Protein AF-D2AR16-F1 (afdb_monomer_lite)

Secondary structure (DSSP, 8-state):
----HHHHHHHHHHHHHHHHHHHHHHHHHHHHHHHHHHHHHHHHHHHHHH-TTS-HHHHHHHHHHHHSTTTT-----SSTTHHHHHHHHHHTT---HHHHHHHHHHHHHHHHHHHH-HHHHH-HHHHHHHHHHHTT-HHHHHHHHHHHHHHHHHHHHHHHHHHHHHHHHHHHHHHTT-HHHHHHHHHHHTT-SSS-SS--------TT-PPPP-------HHHHHHHHHHHHHHHHHHHHHHHHHHHHHHHT----------------------S-HHHHHHHHHHHHHHHHHHHHT--

Structure (mmCIF, N/CA/C/O backbone):
data_AF-D2AR16-F1
#
_entry.id   AF-D2AR16-F1
#
loop_
_atom_site.group_PDB
_atom_site.id
_atom_site.type_symbol
_atom_site.label_atom_id
_atom_site.label_alt_id
_atom_site.label_comp_id
_atom_site.label_asym_id
_atom_site.label_entity_id
_atom_site.label_seq_id
_atom_site.pdbx_PDB_ins_code
_atom_site.Cartn_x
_atom_site.Cartn_y
_atom_site.Cartn_z
_atom_site.occupancy
_atom_site.B_iso_or_equiv
_atom_site.auth_seq_id
_atom_site.auth_comp_id
_atom_site.auth_asym_id
_atom_site.auth_atom_id
_atom_site.pdbx_PDB_model_num
ATOM 1 N N . MET A 1 1 ? 3.633 -26.161 38.395 1.00 69.94 1 MET A N 1
ATOM 2 C CA . MET A 1 1 ? 4.128 -25.554 37.139 1.00 69.94 1 MET A CA 1
ATOM 3 C C . MET A 1 1 ? 3.438 -24.215 36.933 1.00 69.94 1 MET A C 1
ATOM 5 O O . MET A 1 1 ? 2.378 -24.152 36.325 1.00 69.94 1 MET A O 1
ATOM 9 N N . THR A 1 2 ? 3.996 -23.153 37.503 1.00 82.00 2 THR A N 1
ATOM 10 C CA . THR A 1 2 ? 3.616 -21.769 37.202 1.00 82.00 2 THR A CA 1
ATOM 11 C C . THR A 1 2 ? 4.290 -21.389 35.888 1.00 82.00 2 THR A C 1
ATOM 13 O O . THR A 1 2 ? 5.511 -21.443 35.781 1.00 82.00 2 THR A O 1
ATOM 16 N N . ALA A 1 3 ? 3.501 -21.111 34.850 1.00 79.25 3 ALA A N 1
ATOM 17 C CA . ALA A 1 3 ? 4.044 -20.621 33.589 1.00 79.25 3 ALA A CA 1
ATOM 18 C C . ALA A 1 3 ? 4.690 -19.253 33.837 1.00 79.25 3 ALA A C 1
ATOM 20 O O . ALA A 1 3 ? 4.023 -18.363 34.362 1.00 79.25 3 ALA A O 1
ATOM 21 N N . ASP A 1 4 ? 5.963 -19.124 33.472 1.00 88.12 4 ASP A N 1
ATOM 22 C CA . ASP A 1 4 ? 6.729 -17.884 33.555 1.00 88.12 4 ASP A CA 1
ATOM 23 C C . ASP A 1 4 ? 6.008 -16.767 32.766 1.00 88.12 4 ASP A C 1
ATOM 25 O O . ASP A 1 4 ? 5.877 -16.880 31.537 1.00 88.12 4 ASP A O 1
ATOM 29 N N . PRO A 1 5 ? 5.463 -15.735 33.440 1.00 82.56 5 PRO A N 1
ATOM 30 C CA . PRO A 1 5 ? 4.750 -14.652 32.770 1.00 82.56 5 PRO A CA 1
ATOM 31 C C . PRO A 1 5 ? 5.662 -13.868 31.811 1.00 82.56 5 PRO A C 1
ATOM 33 O O . PRO A 1 5 ? 5.182 -13.419 30.765 1.00 82.56 5 PRO A O 1
ATOM 36 N N . ASP A 1 6 ? 6.972 -13.818 32.074 1.00 85.38 6 ASP A N 1
ATOM 37 C CA . ASP A 1 6 ? 7.942 -13.060 31.275 1.00 85.38 6 ASP A CA 1
ATOM 38 C C . ASP A 1 6 ? 8.170 -13.684 29.887 1.00 85.38 6 ASP A C 1
ATOM 40 O O . ASP A 1 6 ? 8.467 -12.991 28.907 1.00 85.38 6 ASP A O 1
ATOM 44 N N . GLY A 1 7 ? 7.970 -15.000 29.757 1.00 81.8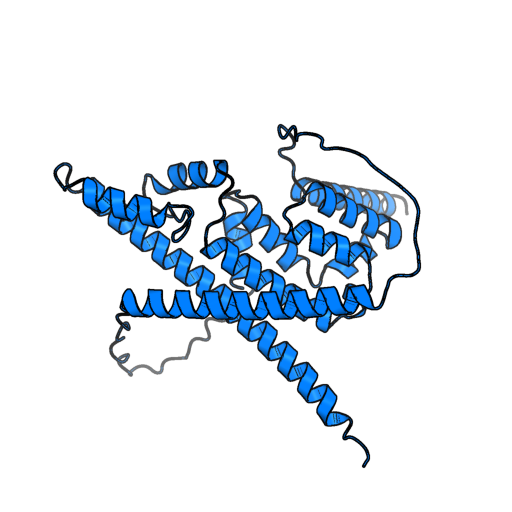8 7 GLY A N 1
ATOM 45 C CA . GLY A 1 7 ? 8.132 -15.713 28.489 1.00 81.88 7 GLY A CA 1
ATOM 46 C C . GLY A 1 7 ? 7.121 -15.294 27.413 1.00 81.88 7 GLY A C 1
ATOM 47 O O . GLY A 1 7 ? 7.447 -15.279 26.221 1.00 81.88 7 GLY A O 1
ATOM 48 N N . ARG A 1 8 ? 5.896 -14.907 27.803 1.00 82.31 8 ARG A N 1
ATOM 49 C CA . ARG A 1 8 ? 4.853 -14.486 26.846 1.00 82.31 8 ARG A CA 1
ATOM 50 C C . ARG A 1 8 ? 5.110 -13.089 26.287 1.00 82.31 8 ARG A C 1
ATOM 52 O O . ARG A 1 8 ? 4.918 -12.879 25.089 1.00 82.31 8 ARG A O 1
ATOM 59 N N . GLU A 1 9 ? 5.568 -12.159 27.120 1.00 81.69 9 GLU A N 1
ATOM 60 C CA . GLU A 1 9 ? 5.870 -10.789 26.689 1.00 81.69 9 GLU A CA 1
ATOM 61 C C . GLU A 1 9 ? 7.079 -10.744 25.745 1.00 81.69 9 GLU A C 1
ATOM 63 O O . GLU A 1 9 ? 7.041 -10.072 24.706 1.00 81.69 9 GLU A O 1
ATOM 68 N N . ARG A 1 10 ? 8.117 -11.548 26.022 1.00 85.06 10 ARG A N 1
ATOM 69 C CA . ARG A 1 10 ? 9.272 -11.699 25.119 1.00 85.06 10 ARG A CA 1
ATOM 70 C C . ARG A 1 10 ? 8.858 -12.267 23.761 1.00 85.06 10 ARG A C 1
ATOM 72 O O . ARG A 1 10 ? 9.176 -11.683 22.730 1.00 85.06 10 ARG A O 1
ATOM 79 N N . SER A 1 11 ? 8.032 -13.318 23.741 1.00 85.12 11 SER A N 1
ATOM 80 C CA . SER A 1 11 ? 7.547 -13.898 22.479 1.00 85.12 11 SER A CA 1
ATOM 81 C C . SER A 1 11 ? 6.720 -12.914 21.636 1.00 85.12 11 SER A C 1
ATOM 83 O O . SER A 1 11 ? 6.781 -12.970 20.404 1.00 85.12 11 SER A O 1
ATOM 85 N N . GLY A 1 12 ? 5.940 -12.028 22.265 1.00 86.69 12 GLY A N 1
ATOM 86 C CA . GLY A 1 12 ? 5.153 -11.011 21.561 1.00 86.69 12 GLY A CA 1
ATOM 87 C C . GLY A 1 12 ? 6.020 -9.917 20.934 1.00 86.69 12 GLY A C 1
ATOM 88 O O . GLY A 1 12 ? 5.837 -9.557 19.767 1.00 86.69 12 GLY A O 1
ATOM 89 N N . THR A 1 13 ? 7.004 -9.419 21.684 1.00 88.19 13 THR A N 1
ATOM 90 C CA . THR A 1 13 ? 7.930 -8.381 21.203 1.00 88.19 13 THR A CA 1
ATOM 91 C C . THR A 1 13 ? 8.842 -8.888 20.082 1.00 88.19 13 THR A C 1
ATOM 93 O O . THR A 1 13 ? 9.043 -8.172 19.095 1.00 88.19 13 THR A O 1
ATOM 96 N N . ASP A 1 14 ? 9.288 -10.144 20.150 1.00 91.56 14 ASP A N 1
ATOM 97 C CA . ASP A 1 14 ? 10.057 -10.790 19.081 1.00 91.56 14 ASP A CA 1
ATOM 98 C C . ASP A 1 14 ? 9.239 -10.949 17.795 1.00 91.56 14 ASP A C 1
ATOM 100 O O . ASP A 1 14 ? 9.726 -10.655 16.700 1.00 91.56 14 ASP A O 1
ATOM 104 N N . HIS A 1 15 ? 7.967 -11.348 17.905 1.00 90.25 15 HIS A N 1
ATOM 105 C CA . HIS A 1 15 ? 7.090 -11.458 16.740 1.00 90.25 15 HIS A CA 1
ATOM 106 C C . HIS A 1 15 ? 6.878 -10.104 16.050 1.00 90.25 15 HIS A C 1
ATOM 108 O O . HIS A 1 15 ? 6.933 -10.007 14.823 1.00 90.25 15 HIS A O 1
ATOM 114 N N . LEU A 1 16 ? 6.679 -9.041 16.832 1.00 91.50 16 LEU A N 1
ATOM 115 C CA . LEU A 1 16 ? 6.562 -7.681 16.312 1.00 91.50 16 LEU A CA 1
ATOM 116 C C . LEU A 1 16 ? 7.826 -7.231 15.583 1.00 91.50 16 LEU A C 1
ATOM 118 O O . LEU A 1 16 ? 7.730 -6.655 14.498 1.00 91.50 16 LEU A O 1
ATOM 122 N N . ARG A 1 17 ? 9.003 -7.498 16.160 1.00 91.81 17 ARG A N 1
ATOM 123 C CA . ARG A 1 17 ? 10.288 -7.190 15.523 1.00 91.81 17 ARG A CA 1
ATOM 124 C C . ARG A 1 17 ? 10.399 -7.906 14.175 1.00 91.81 17 ARG A C 1
ATOM 126 O O . ARG A 1 17 ? 10.604 -7.242 13.168 1.00 91.81 17 ARG A O 1
ATOM 133 N N . GLN A 1 18 ? 10.090 -9.203 14.126 1.00 92.50 18 GLN A N 1
ATOM 134 C CA . GLN A 1 18 ? 10.087 -9.977 12.878 1.00 92.50 18 GLN A CA 1
ATOM 135 C C . GLN A 1 18 ? 9.134 -9.414 11.811 1.00 92.50 18 GLN A C 1
ATOM 137 O O . GLN A 1 18 ? 9.453 -9.448 10.624 1.00 92.50 18 GLN A O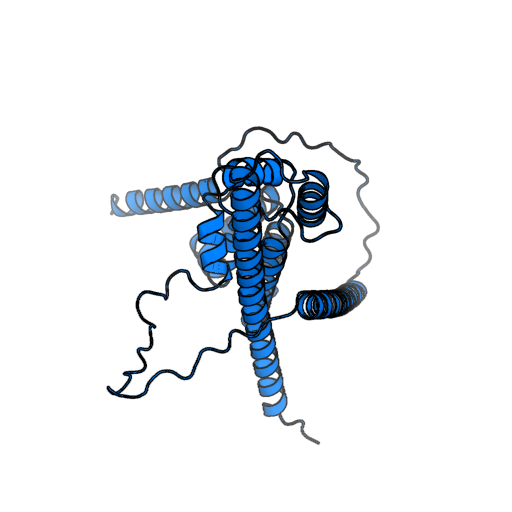 1
ATOM 142 N N . VAL A 1 19 ? 7.956 -8.905 12.197 1.00 93.06 19 VAL A N 1
ATOM 143 C CA . VAL A 1 19 ? 7.011 -8.281 11.250 1.00 93.06 19 VAL A CA 1
ATOM 144 C C . VAL A 1 19 ? 7.570 -6.972 10.693 1.00 93.06 19 VAL A C 1
ATOM 146 O O . VAL A 1 19 ? 7.446 -6.724 9.492 1.00 93.06 19 VAL A O 1
ATOM 149 N N . HIS A 1 20 ? 8.193 -6.147 11.535 1.00 92.00 20 HIS A N 1
ATOM 150 C CA . HIS A 1 20 ? 8.823 -4.903 11.095 1.00 92.00 20 HIS A CA 1
ATOM 151 C C . HIS A 1 20 ? 10.041 -5.153 10.203 1.00 92.00 20 HIS A C 1
ATOM 153 O O . HIS A 1 20 ? 10.150 -4.503 9.164 1.00 92.00 20 HIS A O 1
ATOM 159 N N . ASP A 1 21 ? 10.884 -6.126 10.545 1.00 91.75 21 ASP A N 1
ATOM 160 C CA . ASP A 1 21 ? 12.042 -6.515 9.737 1.00 91.75 21 ASP A CA 1
ATOM 161 C C . ASP A 1 21 ? 11.585 -7.047 8.374 1.00 91.75 21 ASP A C 1
ATOM 163 O O . ASP A 1 21 ? 12.042 -6.580 7.335 1.00 91.75 21 ASP A O 1
ATOM 167 N N . ALA A 1 22 ? 10.581 -7.931 8.348 1.00 94.12 22 ALA A N 1
ATOM 168 C CA . ALA A 1 22 ? 10.003 -8.425 7.100 1.00 94.12 22 ALA A CA 1
ATOM 169 C C . ALA A 1 22 ? 9.396 -7.298 6.245 1.00 94.12 22 ALA A C 1
ATOM 171 O O . ALA A 1 22 ? 9.500 -7.318 5.017 1.00 94.12 22 ALA A O 1
ATOM 172 N N . ALA A 1 23 ? 8.758 -6.306 6.871 1.00 93.62 23 ALA A N 1
ATOM 173 C CA . ALA A 1 23 ? 8.251 -5.143 6.157 1.00 93.62 23 ALA A CA 1
ATOM 174 C C . ALA A 1 23 ? 9.390 -4.290 5.576 1.00 93.62 23 ALA A C 1
ATOM 176 O O . ALA A 1 23 ? 9.287 -3.856 4.426 1.00 93.62 23 ALA A O 1
ATOM 177 N N . ALA A 1 24 ? 10.469 -4.068 6.330 1.00 93.06 24 ALA A N 1
ATOM 178 C CA . ALA A 1 24 ? 11.638 -3.326 5.869 1.00 93.06 24 ALA A CA 1
ATOM 179 C C . ALA A 1 24 ? 12.330 -4.035 4.692 1.00 93.06 24 ALA A C 1
ATOM 181 O O . ALA A 1 24 ? 12.584 -3.405 3.665 1.00 93.06 24 ALA A O 1
ATOM 182 N N . GLU A 1 25 ? 12.518 -5.351 4.785 1.00 95.06 25 GLU A N 1
ATOM 183 C CA . GLU A 1 25 ? 13.067 -6.188 3.711 1.00 95.06 25 GLU A CA 1
ATOM 184 C C . GLU A 1 25 ? 12.215 -6.129 2.437 1.00 95.06 25 GLU A C 1
ATOM 186 O O . GLU A 1 25 ? 12.733 -5.975 1.328 1.00 95.06 25 GLU A O 1
ATOM 191 N N . LEU A 1 26 ? 10.884 -6.179 2.567 1.00 94.38 26 LEU A N 1
ATOM 192 C CA . LEU A 1 26 ? 9.985 -6.031 1.420 1.00 94.38 26 LEU A CA 1
ATOM 193 C C . LEU A 1 26 ? 10.051 -4.627 0.812 1.00 94.38 26 LEU A C 1
ATOM 195 O O . LEU A 1 26 ? 10.033 -4.500 -0.410 1.00 94.38 26 LEU A O 1
ATOM 199 N N . ALA A 1 27 ? 10.149 -3.574 1.626 1.00 93.25 27 ALA A N 1
ATOM 200 C CA . ALA A 1 27 ? 10.299 -2.210 1.122 1.00 93.25 27 ALA A CA 1
ATOM 201 C C . ALA A 1 27 ? 11.618 -2.034 0.354 1.00 93.25 27 ALA A C 1
ATOM 203 O O . ALA A 1 27 ? 11.631 -1.447 -0.729 1.00 93.25 27 ALA A O 1
ATOM 204 N N . TRP A 1 28 ? 12.713 -2.585 0.884 1.00 93.56 28 TRP A N 1
ATOM 205 C CA . TRP A 1 28 ? 14.012 -2.590 0.219 1.00 93.56 28 TRP A CA 1
ATOM 206 C C . TRP A 1 28 ? 13.972 -3.381 -1.094 1.00 93.56 28 TRP A C 1
ATOM 208 O O . TRP A 1 28 ? 14.403 -2.880 -2.133 1.00 93.56 28 TRP A O 1
ATOM 218 N N . THR A 1 29 ? 13.363 -4.568 -1.076 1.00 93.06 29 THR A N 1
ATOM 219 C CA . THR A 1 29 ? 13.187 -5.416 -2.263 1.00 93.06 29 THR A CA 1
ATOM 220 C C . THR A 1 29 ? 12.360 -4.712 -3.339 1.00 93.06 29 THR A C 1
ATOM 222 O O . THR A 1 29 ? 12.724 -4.741 -4.512 1.00 93.06 29 THR A O 1
ATOM 225 N N . ALA A 1 30 ? 11.261 -4.050 -2.962 1.00 90.69 30 ALA A N 1
ATOM 226 C CA . ALA A 1 30 ? 10.425 -3.293 -3.893 1.00 90.69 30 ALA A CA 1
ATOM 227 C C . ALA A 1 30 ? 11.223 -2.198 -4.614 1.00 90.69 30 ALA A C 1
ATOM 229 O O . ALA A 1 30 ? 11.137 -2.054 -5.832 1.00 90.69 30 ALA A O 1
ATOM 230 N N . GLU A 1 31 ? 12.031 -1.460 -3.861 1.00 91.75 31 GLU A N 1
ATOM 231 C CA . GLU A 1 31 ? 12.895 -0.407 -4.382 1.00 91.75 31 GLU A CA 1
ATOM 232 C C . GLU A 1 31 ? 14.018 -0.960 -5.278 1.00 91.75 31 GLU A C 1
ATOM 234 O O . GLU A 1 31 ? 14.359 -0.346 -6.289 1.00 91.75 31 GLU A O 1
ATOM 239 N N . GLU A 1 32 ? 14.592 -2.120 -4.953 1.00 91.62 32 GLU A N 1
ATOM 240 C CA . GLU A 1 32 ? 15.606 -2.755 -5.801 1.00 91.62 32 GLU A CA 1
ATOM 241 C C . GLU A 1 32 ? 14.999 -3.261 -7.118 1.00 91.62 32 GLU A C 1
ATOM 243 O O . GLU A 1 32 ? 15.554 -3.001 -8.186 1.00 91.62 32 GLU A O 1
ATOM 248 N N . ILE A 1 33 ? 13.812 -3.883 -7.073 1.00 88.00 33 ILE A N 1
ATOM 249 C CA . ILE A 1 33 ? 13.055 -4.269 -8.277 1.00 88.00 33 ILE A CA 1
ATOM 250 C C . ILE A 1 33 ? 12.819 -3.038 -9.150 1.00 88.00 33 ILE A C 1
ATOM 252 O O . ILE A 1 33 ? 13.101 -3.071 -10.349 1.00 88.00 33 ILE A O 1
ATOM 256 N N . ARG A 1 34 ? 12.343 -1.942 -8.550 1.00 86.88 34 ARG A N 1
ATOM 257 C CA . ARG A 1 34 ? 12.108 -0.672 -9.241 1.00 86.88 34 ARG A CA 1
ATOM 258 C C . ARG A 1 34 ? 13.383 -0.154 -9.917 1.00 86.88 34 ARG A C 1
ATOM 260 O O . ARG A 1 34 ? 13.379 0.100 -11.120 1.00 86.88 34 ARG A O 1
ATOM 267 N N . ARG A 1 35 ? 14.500 -0.079 -9.182 1.00 88.62 35 ARG A N 1
ATOM 268 C CA . ARG A 1 35 ? 15.801 0.379 -9.706 1.00 88.62 35 ARG A CA 1
ATOM 269 C C . ARG A 1 35 ? 16.343 -0.509 -10.825 1.00 88.62 35 ARG A C 1
ATOM 271 O O . ARG A 1 35 ? 16.896 0.010 -11.796 1.00 88.62 35 ARG A O 1
ATOM 278 N N . ILE A 1 36 ? 16.212 -1.830 -10.714 1.00 89.06 36 ILE A N 1
ATOM 279 C CA . ILE A 1 36 ? 16.607 -2.765 -11.776 1.00 89.06 36 ILE A CA 1
ATOM 280 C C . ILE A 1 36 ? 15.749 -2.526 -13.020 1.00 89.06 36 ILE A C 1
ATOM 282 O O . ILE A 1 36 ? 16.303 -2.318 -14.096 1.00 89.06 36 ILE A O 1
ATOM 286 N N . CYS A 1 37 ? 14.425 -2.453 -12.874 1.00 82.75 37 CYS A N 1
ATOM 287 C CA . CYS A 1 37 ? 13.519 -2.220 -13.998 1.00 82.75 37 CYS A CA 1
ATOM 288 C C . CYS A 1 37 ? 13.798 -0.891 -14.713 1.00 82.75 37 CYS A C 1
ATOM 290 O O . CYS A 1 37 ? 13.812 -0.849 -15.945 1.00 82.75 37 CYS A O 1
ATOM 292 N N . ALA A 1 38 ? 14.090 0.174 -13.961 1.00 83.62 38 ALA A N 1
ATOM 293 C CA . ALA A 1 38 ? 14.465 1.465 -14.525 1.00 83.62 38 ALA A CA 1
ATOM 294 C C . ALA A 1 38 ? 15.772 1.382 -15.338 1.00 83.62 38 ALA A C 1
ATOM 296 O O . ALA A 1 38 ? 15.838 1.850 -16.477 1.00 83.62 38 ALA A O 1
ATOM 297 N N . ARG A 1 39 ? 16.811 0.720 -14.803 1.00 86.44 39 ARG A N 1
ATOM 298 C CA . ARG A 1 39 ? 18.086 0.505 -15.518 1.00 86.44 39 ARG A CA 1
ATOM 299 C C . ARG A 1 39 ? 17.909 -0.352 -16.770 1.00 86.44 39 ARG A C 1
ATOM 301 O O . ARG A 1 39 ? 18.445 -0.013 -17.826 1.00 86.44 39 ARG A O 1
ATOM 308 N N . THR A 1 40 ? 17.145 -1.437 -16.682 1.00 83.31 40 THR A N 1
ATOM 309 C CA . THR A 1 40 ? 16.833 -2.304 -17.826 1.00 83.31 40 THR A CA 1
ATOM 310 C C . THR A 1 40 ? 16.069 -1.534 -18.902 1.00 83.31 40 THR A C 1
ATOM 312 O O . THR A 1 40 ? 16.416 -1.598 -20.076 1.00 83.31 40 THR A O 1
ATOM 315 N N . THR A 1 41 ? 15.086 -0.721 -18.518 1.00 80.56 41 THR A N 1
ATOM 316 C CA . THR A 1 41 ? 14.338 0.123 -19.459 1.00 80.56 41 THR A CA 1
ATOM 317 C C . THR A 1 41 ? 15.240 1.154 -20.139 1.00 80.56 41 THR A C 1
ATOM 319 O O . THR A 1 41 ? 15.185 1.315 -21.361 1.00 80.56 41 THR A O 1
ATOM 322 N N . ALA A 1 42 ? 16.107 1.827 -19.379 1.00 82.38 42 ALA A N 1
ATOM 323 C CA . ALA A 1 42 ? 17.033 2.821 -19.912 1.00 82.38 42 ALA A CA 1
ATOM 324 C C . ALA A 1 42 ? 18.047 2.203 -20.889 1.00 82.38 42 ALA A C 1
ATOM 326 O O . ALA A 1 42 ? 18.257 2.742 -21.976 1.00 82.38 42 ALA A O 1
ATOM 327 N N . THR A 1 43 ? 18.634 1.056 -20.537 1.00 85.50 43 THR A N 1
ATOM 328 C CA . THR A 1 43 ? 19.591 0.334 -21.395 1.00 85.50 43 THR A CA 1
ATOM 329 C C . THR A 1 43 ? 18.940 -0.168 -22.681 1.00 85.50 43 THR A C 1
ATOM 331 O O . THR A 1 43 ? 19.493 0.048 -23.759 1.00 85.50 43 THR A O 1
ATOM 334 N N . LEU A 1 44 ? 17.735 -0.742 -22.602 1.00 81.31 44 LEU A N 1
ATOM 335 C CA . LEU A 1 44 ? 16.975 -1.173 -23.780 1.00 81.31 44 LEU A CA 1
ATOM 336 C C . LEU A 1 44 ? 16.591 0.003 -24.682 1.00 81.31 44 LEU A C 1
ATOM 338 O O . LEU A 1 44 ? 16.725 -0.088 -25.901 1.00 81.31 44 LEU A O 1
ATOM 342 N N . THR A 1 45 ? 16.165 1.124 -24.097 1.00 78.38 45 THR A N 1
ATOM 343 C CA . THR A 1 45 ? 15.822 2.331 -24.860 1.00 78.38 45 THR A CA 1
ATOM 344 C C . THR A 1 45 ? 17.056 2.911 -25.552 1.00 78.38 45 THR A C 1
ATOM 346 O O . THR A 1 45 ? 16.998 3.237 -26.735 1.00 78.38 45 THR A O 1
ATOM 349 N N . ALA A 1 46 ? 18.191 2.995 -24.852 1.00 83.06 46 ALA A N 1
ATOM 350 C CA . ALA A 1 46 ? 19.444 3.480 -25.424 1.00 83.06 46 ALA A CA 1
ATOM 351 C C . ALA A 1 46 ? 19.926 2.588 -26.580 1.00 83.06 46 ALA A C 1
ATOM 353 O O . ALA A 1 46 ? 20.304 3.104 -27.633 1.00 83.06 46 ALA A O 1
ATOM 354 N N . ALA A 1 47 ? 19.861 1.263 -26.413 1.00 82.19 47 ALA A N 1
ATOM 355 C CA . ALA A 1 47 ? 20.195 0.307 -27.465 1.00 82.19 47 ALA A CA 1
ATOM 356 C C . ALA A 1 47 ? 19.298 0.491 -28.701 1.00 82.19 47 ALA A C 1
ATOM 358 O O . ALA A 1 47 ? 19.813 0.615 -29.810 1.00 82.19 47 ALA A O 1
ATOM 359 N N . ALA A 1 48 ? 17.982 0.621 -28.503 1.00 77.31 48 ALA A N 1
ATOM 360 C CA . ALA A 1 48 ? 17.027 0.845 -29.589 1.00 77.31 48 ALA A CA 1
ATOM 361 C C . ALA A 1 48 ? 17.274 2.163 -30.348 1.00 77.31 48 ALA A C 1
ATOM 363 O O . ALA A 1 48 ? 17.074 2.222 -31.556 1.00 77.31 48 ALA A O 1
ATOM 364 N N . THR A 1 49 ? 17.735 3.221 -29.668 1.00 81.62 49 THR A N 1
ATOM 365 C CA . THR A 1 49 ? 18.038 4.508 -30.325 1.00 81.62 49 THR A CA 1
ATOM 366 C C . THR A 1 49 ? 19.357 4.529 -31.093 1.00 81.62 49 THR A C 1
ATOM 368 O O . THR A 1 49 ? 19.504 5.330 -32.011 1.00 81.62 49 THR A O 1
ATOM 371 N N . ARG A 1 50 ? 20.332 3.689 -30.720 1.00 82.81 50 ARG A N 1
ATOM 372 C CA . ARG A 1 50 ? 21.682 3.722 -31.308 1.00 82.81 50 ARG A CA 1
ATOM 373 C C . ARG A 1 50 ? 21.800 2.976 -32.623 1.00 82.81 50 ARG A C 1
ATOM 375 O O . ARG A 1 50 ? 22.742 3.241 -33.362 1.00 82.81 50 ARG A O 1
ATOM 382 N N . SER A 1 51 ? 20.893 2.052 -32.918 1.00 76.62 51 SER A N 1
ATOM 383 C CA . SER A 1 51 ? 20.943 1.357 -34.191 1.00 76.62 51 SER A CA 1
ATOM 384 C C . SER A 1 51 ? 19.551 1.039 -34.725 1.00 76.62 51 SER A C 1
ATOM 386 O O . SER A 1 51 ? 18.873 0.153 -34.198 1.00 76.62 51 SER A O 1
ATOM 388 N N . PRO A 1 52 ? 19.135 1.721 -35.804 1.00 64.69 52 PRO A N 1
ATOM 389 C CA . PRO A 1 52 ? 17.862 1.448 -36.461 1.00 64.69 52 PRO A CA 1
ATOM 390 C C . PRO A 1 52 ? 17.825 0.077 -37.163 1.00 64.69 52 PRO A C 1
ATOM 392 O O . PRO A 1 52 ? 16.758 -0.345 -37.595 1.00 64.69 52 PRO A O 1
ATOM 395 N N . TRP A 1 53 ? 18.961 -0.629 -37.246 1.00 70.38 53 TRP A N 1
ATOM 396 C CA . TRP A 1 53 ? 19.103 -1.922 -37.926 1.00 70.38 53 TRP A CA 1
ATOM 397 C C . TRP A 1 53 ? 19.234 -3.123 -36.976 1.00 70.38 53 TRP A C 1
ATOM 399 O O . TRP A 1 53 ? 19.398 -4.249 -37.442 1.00 70.38 53 TRP A O 1
ATOM 409 N N . PHE A 1 54 ? 19.173 -2.930 -35.650 1.00 60.16 54 PHE A N 1
ATOM 410 C CA . PHE A 1 54 ? 19.203 -4.071 -34.725 1.00 60.16 54 PHE A CA 1
ATOM 411 C C . PHE A 1 54 ? 17.933 -4.923 -34.862 1.00 60.16 54 PHE A C 1
ATOM 413 O O . PHE A 1 54 ? 16.841 -4.367 -35.011 1.00 60.16 54 PHE A O 1
ATOM 420 N N . PRO A 1 55 ? 18.042 -6.264 -34.770 1.00 63.81 55 PRO A N 1
ATOM 421 C CA . PRO A 1 55 ? 16.911 -7.166 -34.928 1.00 63.81 55 PRO A CA 1
ATOM 422 C C . PRO A 1 55 ? 15.877 -6.903 -33.830 1.00 63.81 55 PRO A C 1
ATOM 424 O O . PRO A 1 55 ? 16.003 -7.310 -32.673 1.00 63.81 55 PRO A O 1
ATOM 427 N N . SER A 1 56 ? 14.820 -6.208 -34.228 1.00 67.44 56 SER A N 1
ATOM 428 C CA . SER A 1 56 ? 13.736 -5.717 -33.382 1.00 67.44 56 SER A CA 1
ATOM 429 C C . SER A 1 56 ? 12.985 -6.835 -32.646 1.00 67.44 56 SER A C 1
ATOM 431 O O . SER A 1 56 ? 12.388 -6.573 -31.604 1.00 67.44 56 SER A O 1
ATOM 433 N N . GLY A 1 57 ? 13.065 -8.085 -33.118 1.00 74.88 57 GLY A N 1
ATOM 434 C CA . GLY A 1 57 ? 12.350 -9.239 -32.562 1.00 74.88 57 GLY A CA 1
ATOM 435 C C . GLY A 1 57 ? 12.770 -9.652 -31.144 1.00 74.88 57 GLY A C 1
ATOM 436 O O . GLY A 1 57 ? 11.904 -9.848 -30.291 1.00 74.88 57 GLY A O 1
ATOM 437 N N . ILE A 1 58 ? 14.074 -9.743 -30.850 1.00 74.94 58 ILE A N 1
ATOM 438 C CA . ILE A 1 58 ? 14.554 -10.191 -29.525 1.00 74.94 58 ILE A CA 1
ATOM 439 C C . ILE A 1 58 ? 14.225 -9.136 -28.464 1.00 74.94 58 ILE A C 1
ATOM 441 O O . ILE A 1 58 ? 13.662 -9.462 -27.417 1.00 74.94 58 ILE A O 1
ATOM 445 N N . HIS A 1 59 ? 14.470 -7.859 -28.764 1.00 73.12 59 HIS A N 1
ATOM 446 C CA . HIS A 1 59 ? 14.129 -6.758 -27.864 1.00 73.12 59 HIS A CA 1
ATOM 447 C C . HIS A 1 59 ? 12.625 -6.649 -27.639 1.00 73.12 59 HIS A C 1
ATOM 449 O O . HIS A 1 59 ? 12.212 -6.474 -26.497 1.00 73.12 59 HIS A O 1
ATOM 455 N N . TRP A 1 60 ? 11.797 -6.824 -28.675 1.00 75.81 60 TRP A N 1
ATOM 456 C CA . TRP A 1 60 ? 10.346 -6.862 -28.498 1.00 75.81 60 TRP A CA 1
ATOM 457 C C . TRP A 1 60 ? 9.886 -8.049 -27.666 1.00 75.81 60 TRP A C 1
ATOM 459 O O . TRP A 1 60 ? 8.973 -7.888 -26.863 1.00 75.81 60 TRP A O 1
ATOM 469 N N . SER A 1 61 ? 10.502 -9.223 -27.813 1.00 79.88 61 SER A N 1
ATOM 470 C CA . SER A 1 61 ? 10.161 -10.388 -26.993 1.00 79.88 61 SER A CA 1
ATOM 471 C C . SER A 1 61 ? 10.501 -10.161 -25.518 1.00 79.88 61 SER A C 1
ATOM 473 O O . SER A 1 61 ? 9.676 -10.458 -24.658 1.00 79.88 61 SER A O 1
ATOM 475 N N . LEU A 1 62 ? 11.645 -9.532 -25.226 1.00 76.38 62 LEU A N 1
ATOM 476 C CA . LEU A 1 62 ? 12.059 -9.176 -23.872 1.00 76.38 62 LEU A CA 1
ATOM 477 C C . LEU A 1 62 ? 11.179 -8.060 -23.298 1.00 76.38 62 LEU A C 1
ATOM 479 O O . LEU A 1 62 ? 10.686 -8.171 -22.182 1.00 76.38 62 LEU A O 1
ATOM 483 N N . LEU A 1 63 ? 10.904 -7.019 -24.085 1.00 73.88 63 LEU A N 1
ATOM 484 C CA . LEU A 1 63 ? 9.998 -5.933 -23.717 1.00 73.88 63 LEU A CA 1
ATOM 485 C C . LEU A 1 63 ? 8.594 -6.470 -23.437 1.00 73.88 63 LEU A C 1
ATOM 487 O O . LEU A 1 63 ? 7.960 -6.101 -22.450 1.00 73.88 63 LEU A O 1
ATOM 491 N N . ARG A 1 64 ? 8.116 -7.390 -24.279 1.00 75.81 64 ARG A N 1
ATOM 492 C CA . ARG A 1 64 ? 6.839 -8.077 -24.111 1.00 75.81 64 ARG A CA 1
ATOM 493 C C . ARG A 1 64 ? 6.864 -8.974 -22.883 1.00 75.81 64 ARG A C 1
ATOM 495 O O . ARG A 1 64 ? 5.896 -8.952 -22.144 1.00 75.81 64 ARG A O 1
ATOM 502 N N . ALA A 1 65 ? 7.938 -9.710 -22.612 1.00 76.12 65 ALA A N 1
ATOM 503 C CA . ALA A 1 65 ? 8.070 -10.530 -21.407 1.00 76.12 65 ALA A CA 1
ATOM 504 C C . ALA A 1 65 ? 8.051 -9.676 -20.127 1.00 76.12 65 ALA A C 1
ATOM 506 O O . ALA A 1 65 ? 7.360 -10.023 -19.167 1.00 76.12 65 ALA A O 1
ATOM 507 N N . LEU A 1 66 ? 8.730 -8.525 -20.146 1.00 68.31 66 LEU A N 1
ATOM 508 C CA . LEU A 1 66 ? 8.732 -7.552 -19.054 1.00 68.31 66 LEU A CA 1
ATOM 509 C C . LEU A 1 66 ? 7.354 -6.895 -18.871 1.00 68.31 66 LEU A C 1
ATOM 511 O O . LEU A 1 66 ? 6.936 -6.661 -17.746 1.00 68.31 66 LEU A O 1
ATOM 515 N N . THR A 1 67 ? 6.605 -6.659 -19.950 1.00 67.00 67 THR A N 1
ATOM 516 C CA . THR A 1 67 ? 5.276 -6.012 -19.902 1.00 67.00 67 THR A CA 1
ATOM 517 C C . THR A 1 67 ? 4.090 -6.977 -19.810 1.00 67.00 67 THR A C 1
ATOM 519 O O . THR A 1 67 ? 2.957 -6.541 -19.576 1.00 67.00 67 THR A O 1
ATOM 522 N N . ASN A 1 68 ? 4.304 -8.284 -19.990 1.00 69.56 68 ASN A N 1
ATOM 523 C CA . ASN A 1 68 ? 3.233 -9.277 -19.985 1.00 69.56 68 ASN A CA 1
ATOM 524 C C . ASN A 1 68 ? 2.678 -9.487 -18.566 1.00 69.56 68 ASN A C 1
ATOM 526 O O . ASN A 1 68 ? 3.407 -9.531 -17.578 1.00 69.56 68 ASN A O 1
ATOM 530 N N . ARG A 1 69 ? 1.360 -9.693 -18.484 1.00 56.16 69 ARG A N 1
ATOM 531 C CA . ARG A 1 69 ? 0.571 -9.892 -17.259 1.00 56.16 69 ARG A CA 1
ATOM 532 C C . ARG A 1 69 ? 1.007 -11.109 -16.435 1.00 56.16 69 ARG A C 1
ATOM 534 O O . ARG A 1 69 ? 0.839 -11.105 -15.221 1.00 56.16 69 ARG A O 1
ATOM 541 N N . GLY A 1 70 ? 1.528 -12.148 -17.093 1.00 58.06 70 GLY A N 1
ATOM 542 C CA . GLY A 1 70 ? 2.097 -13.333 -16.436 1.00 58.06 70 GLY A CA 1
ATOM 543 C C . GLY A 1 70 ? 3.571 -13.187 -16.030 1.00 58.06 70 GLY A C 1
ATOM 544 O O . GLY A 1 70 ? 4.092 -14.070 -15.352 1.00 58.06 70 GLY A O 1
ATOM 545 N N . GLY A 1 71 ? 4.227 -12.100 -16.454 1.00 60.12 71 GLY A N 1
ATOM 546 C CA . GLY A 1 71 ? 5.638 -11.800 -16.208 1.00 60.12 71 GLY A CA 1
ATOM 547 C C . GLY A 1 71 ? 5.859 -10.837 -15.036 1.00 60.12 71 GLY A C 1
ATOM 548 O O . GLY A 1 71 ? 5.139 -10.872 -14.039 1.00 60.12 71 GLY A O 1
ATOM 549 N N . LEU A 1 72 ? 6.878 -9.981 -15.157 1.00 58.16 72 LEU A N 1
ATOM 550 C CA . LEU A 1 72 ? 7.354 -9.064 -14.106 1.00 58.16 72 LEU A CA 1
ATOM 551 C C . LEU A 1 72 ? 6.461 -7.823 -13.881 1.00 58.16 72 LEU A C 1
ATOM 553 O O . LEU A 1 72 ? 6.653 -7.102 -12.902 1.00 58.16 72 LEU A O 1
ATOM 557 N N . GLY A 1 73 ? 5.447 -7.608 -14.724 1.00 58.97 73 GLY A N 1
ATOM 558 C CA . GLY A 1 73 ? 4.541 -6.460 -14.639 1.00 58.97 73 GLY A CA 1
ATOM 559 C C . GLY A 1 73 ? 5.129 -5.183 -15.251 1.00 58.97 73 GLY A C 1
ATOM 560 O O . GLY A 1 73 ? 6.334 -5.052 -15.431 1.00 58.97 73 GLY A O 1
ATOM 561 N N . TYR A 1 74 ? 4.259 -4.229 -15.598 1.00 60.72 74 TYR A N 1
ATOM 562 C CA . TYR A 1 74 ? 4.656 -2.968 -16.238 1.00 60.72 74 TYR A CA 1
ATOM 563 C C . TYR A 1 74 ? 5.661 -2.208 -15.365 1.00 60.72 74 TYR A C 1
ATOM 565 O O . TYR A 1 74 ? 5.315 -1.747 -14.280 1.00 60.72 74 TYR A O 1
ATOM 573 N N . ALA A 1 75 ? 6.893 -2.073 -15.848 1.00 57.53 75 ALA A N 1
ATOM 574 C CA . ALA A 1 75 ? 7.959 -1.368 -15.145 1.00 57.53 75 ALA A CA 1
ATOM 575 C C . ALA A 1 75 ? 8.771 -0.494 -16.112 1.00 57.53 75 ALA A C 1
ATOM 577 O O . ALA A 1 75 ? 9.999 -0.530 -16.135 1.00 57.53 75 ALA A O 1
ATOM 578 N N . PHE A 1 76 ? 8.068 0.274 -16.948 1.00 62.81 76 PHE A N 1
ATOM 579 C CA . PHE A 1 76 ? 8.703 1.348 -17.701 1.00 62.81 76 PHE A CA 1
ATOM 580 C C . PHE A 1 76 ? 8.969 2.517 -16.758 1.00 62.81 76 PHE A C 1
ATOM 582 O O . PHE A 1 76 ? 8.076 3.310 -16.481 1.00 62.81 76 PHE A O 1
ATOM 589 N N . GLU A 1 77 ? 10.205 2.643 -16.292 1.00 63.81 77 GLU A N 1
ATOM 590 C CA . GLU A 1 77 ? 10.693 3.871 -15.670 1.00 63.81 77 GLU A CA 1
ATOM 591 C C . GLU A 1 77 ? 11.950 4.346 -16.413 1.00 63.81 77 GLU A C 1
ATOM 593 O O . GLU A 1 77 ? 12.896 3.585 -16.607 1.00 63.81 77 GLU A O 1
ATOM 598 N N . GLY A 1 78 ? 11.957 5.613 -16.842 1.00 60.12 78 GLY A N 1
ATOM 599 C CA . GLY A 1 78 ? 13.119 6.271 -17.456 1.00 60.12 78 GLY A CA 1
ATOM 600 C C . GLY A 1 78 ? 13.153 6.319 -18.994 1.00 60.12 78 GLY A C 1
ATOM 601 O O . GLY A 1 78 ? 12.466 5.579 -19.694 1.00 60.12 78 GLY A O 1
ATOM 602 N N . GLY A 1 79 ? 13.969 7.237 -19.529 1.00 64.94 79 GLY A N 1
ATOM 603 C CA . GLY A 1 79 ? 14.134 7.484 -20.970 1.00 64.94 79 GLY A CA 1
ATOM 604 C C . GLY A 1 79 ? 13.038 8.360 -21.602 1.00 64.94 79 GLY A C 1
ATOM 605 O O . GLY A 1 79 ? 11.995 8.615 -21.003 1.00 64.94 79 GLY A O 1
ATOM 606 N N . ARG A 1 80 ? 13.259 8.812 -22.848 1.00 69.56 80 ARG A N 1
ATOM 607 C CA . ARG A 1 80 ? 12.343 9.719 -23.584 1.00 69.56 80 ARG A CA 1
ATOM 608 C C . ARG A 1 80 ? 10.937 9.131 -23.795 1.00 69.56 80 ARG A C 1
ATOM 610 O O . ARG A 1 80 ? 9.978 9.883 -23.930 1.00 69.56 80 ARG A O 1
ATOM 617 N N . PHE A 1 81 ? 10.814 7.802 -23.773 1.00 64.31 81 PHE A N 1
ATOM 618 C CA . PHE A 1 81 ? 9.552 7.074 -23.953 1.00 64.31 81 PHE A CA 1
ATOM 619 C C . PHE A 1 81 ? 9.001 6.431 -22.668 1.00 64.31 81 PHE A C 1
ATOM 621 O O . PHE A 1 81 ? 7.873 5.939 -22.680 1.00 64.31 81 PHE A O 1
ATOM 628 N N . GLY A 1 82 ? 9.737 6.472 -21.550 1.00 64.81 82 GLY A N 1
ATOM 629 C CA . GLY A 1 82 ? 9.311 5.843 -20.295 1.00 64.81 82 GLY A CA 1
ATOM 630 C C . GLY A 1 82 ? 8.082 6.504 -19.677 1.00 64.81 82 GLY A C 1
ATOM 631 O O . GLY A 1 82 ? 7.156 5.812 -19.276 1.00 64.81 82 GLY A O 1
ATOM 632 N N . GLY A 1 83 ? 8.018 7.839 -19.677 1.00 68.19 83 GLY A N 1
ATOM 633 C CA . GLY A 1 83 ? 6.862 8.585 -19.158 1.00 68.19 83 GLY A CA 1
ATOM 634 C C . GLY A 1 83 ? 5.538 8.265 -19.879 1.00 68.19 83 GLY A C 1
ATOM 635 O O . GLY A 1 83 ? 4.554 7.938 -19.214 1.00 68.19 83 GLY A O 1
ATOM 636 N N . PRO A 1 84 ? 5.483 8.315 -21.225 1.00 67.00 84 PRO A N 1
ATOM 637 C CA . PRO A 1 84 ? 4.292 7.925 -21.981 1.00 67.00 84 PRO A CA 1
ATOM 638 C C . PRO A 1 84 ? 3.903 6.451 -21.793 1.00 67.00 84 PRO A C 1
ATOM 640 O O . PRO A 1 84 ? 2.724 6.151 -21.612 1.00 67.00 84 PRO A O 1
ATOM 643 N N . ALA A 1 85 ? 4.874 5.531 -21.802 1.00 64.56 85 ALA A N 1
ATOM 644 C CA . ALA A 1 85 ? 4.613 4.102 -21.628 1.00 64.56 85 ALA A CA 1
ATOM 645 C C . ALA A 1 85 ? 4.117 3.768 -20.210 1.00 64.56 85 ALA A C 1
ATOM 647 O O . ALA A 1 85 ? 3.204 2.955 -20.058 1.00 64.56 85 ALA A O 1
ATOM 648 N N . ALA A 1 86 ? 4.656 4.438 -19.186 1.00 64.62 86 ALA A N 1
ATOM 649 C CA . ALA A 1 86 ? 4.169 4.356 -17.811 1.00 64.62 86 ALA A CA 1
ATOM 650 C C . ALA A 1 86 ? 2.720 4.850 -17.698 1.00 64.62 86 ALA A C 1
ATOM 652 O O . ALA A 1 86 ? 1.886 4.165 -17.112 1.00 64.62 86 ALA A O 1
ATOM 653 N N . ARG A 1 87 ? 2.383 5.980 -18.341 1.00 66.62 87 ARG A N 1
ATOM 654 C CA . ARG A 1 87 ? 1.001 6.495 -18.389 1.00 66.62 87 ARG A CA 1
ATOM 655 C C . ARG A 1 87 ? 0.036 5.525 -19.071 1.00 66.62 87 ARG A C 1
ATOM 657 O O . ARG A 1 87 ? -1.082 5.355 -18.601 1.00 66.62 87 ARG A O 1
ATOM 664 N N . LEU A 1 88 ? 0.453 4.865 -20.151 1.00 65.38 88 LEU A N 1
ATOM 665 C CA . LEU A 1 88 ? -0.365 3.844 -20.817 1.00 65.38 88 LEU A CA 1
ATOM 666 C C . LEU A 1 88 ? -0.540 2.579 -19.961 1.00 65.38 88 LEU A C 1
ATOM 668 O O . LEU A 1 88 ? -1.615 1.983 -19.971 1.00 65.38 88 LEU A O 1
ATOM 672 N N . GLY A 1 89 ? 0.489 2.182 -19.207 1.00 61.59 89 GLY A N 1
ATOM 673 C CA . GLY A 1 89 ? 0.410 1.086 -18.237 1.00 61.59 89 GLY A CA 1
ATOM 674 C C . GLY A 1 89 ? -0.556 1.381 -17.086 1.00 61.59 89 GLY A C 1
ATOM 675 O O . GLY A 1 89 ? -1.370 0.521 -16.750 1.00 61.59 89 GLY A O 1
ATOM 676 N N . ALA A 1 90 ? -0.515 2.609 -16.559 1.00 64.56 90 ALA A N 1
ATOM 677 C CA . ALA A 1 90 ? -1.459 3.117 -15.564 1.00 64.56 90 ALA A CA 1
ATOM 678 C C . ALA A 1 90 ? -2.898 3.103 -16.101 1.00 64.56 90 ALA A C 1
ATOM 680 O O . ALA A 1 90 ? -3.776 2.495 -15.513 1.00 64.56 90 ALA A O 1
ATOM 681 N N . LEU A 1 91 ? -3.148 3.622 -17.308 1.00 65.38 91 LEU A N 1
ATOM 682 C CA . LEU A 1 91 ? -4.494 3.589 -17.904 1.00 65.38 91 LEU A CA 1
ATOM 683 C C . LEU A 1 91 ? -5.070 2.170 -18.085 1.00 65.38 91 LEU A C 1
ATOM 685 O O . LEU A 1 91 ? -6.287 2.009 -18.182 1.00 65.38 91 LEU A O 1
ATOM 689 N N . ALA A 1 92 ? -4.224 1.137 -18.114 1.00 61.97 92 ALA A N 1
ATOM 690 C CA . ALA A 1 92 ? -4.651 -0.258 -18.166 1.00 61.97 92 ALA A CA 1
ATOM 691 C C . ALA A 1 92 ? -5.013 -0.857 -16.787 1.00 61.97 92 ALA A C 1
ATOM 693 O O . ALA A 1 92 ? -5.369 -2.041 -16.735 1.00 61.97 92 ALA A O 1
ATOM 694 N N . GLY A 1 93 ? -4.920 -0.083 -15.697 1.00 63.53 93 GLY A N 1
ATOM 695 C CA . GLY A 1 93 ? -5.209 -0.500 -14.322 1.00 63.53 93 GLY A CA 1
ATOM 696 C C . GLY A 1 93 ? -4.235 -1.557 -13.801 1.00 63.53 93 GLY A C 1
ATOM 697 O O . GLY A 1 93 ? -4.658 -2.559 -13.214 1.00 63.53 93 GLY A O 1
ATOM 698 N N . ARG A 1 94 ? -2.946 -1.440 -14.146 1.00 69.62 94 ARG A N 1
ATOM 699 C CA . ARG A 1 94 ? -1.930 -2.471 -13.879 1.00 69.62 94 ARG A CA 1
ATOM 700 C C . ARG A 1 94 ? -0.868 -1.953 -12.918 1.00 69.62 94 ARG A C 1
ATOM 702 O O . ARG A 1 94 ? 0.038 -1.229 -13.317 1.00 69.62 94 ARG A O 1
ATOM 709 N N . SER A 1 95 ? -0.903 -2.437 -11.681 1.00 73.50 95 SER A N 1
ATOM 710 C CA . SER A 1 95 ? 0.148 -2.168 -10.696 1.00 73.50 95 SER A CA 1
ATOM 711 C C . SER A 1 95 ? 1.444 -2.917 -11.041 1.00 73.50 95 SER A C 1
ATOM 713 O O . SER A 1 95 ? 1.417 -4.114 -11.346 1.00 73.50 95 SER A O 1
ATOM 715 N N . SER A 1 96 ? 2.588 -2.232 -10.960 1.00 82.00 96 SER A N 1
ATOM 716 C CA . SER A 1 96 ? 3.906 -2.866 -11.114 1.00 82.00 96 SER A CA 1
ATOM 717 C C . SER A 1 96 ? 4.171 -3.872 -9.982 1.00 82.00 96 SER A C 1
ATOM 719 O O . SER A 1 96 ? 3.644 -3.724 -8.873 1.00 82.00 96 SER A O 1
ATOM 721 N N . LEU A 1 97 ? 5.011 -4.890 -10.216 1.00 86.31 97 LEU A N 1
ATOM 722 C CA . LEU A 1 97 ? 5.414 -5.819 -9.150 1.00 86.31 97 LEU A CA 1
ATOM 723 C C . LEU A 1 97 ? 6.051 -5.068 -7.975 1.00 86.31 97 LEU A C 1
ATOM 725 O O . LEU A 1 97 ? 5.729 -5.351 -6.824 1.00 86.31 97 LEU A O 1
ATOM 729 N N . ALA A 1 98 ? 6.901 -4.084 -8.269 1.00 89.38 98 ALA A N 1
ATOM 730 C CA . ALA A 1 98 ? 7.520 -3.231 -7.264 1.00 89.38 98 ALA A CA 1
ATOM 731 C C . ALA A 1 98 ? 6.451 -2.552 -6.386 1.00 89.38 98 ALA A C 1
ATOM 733 O O . ALA A 1 98 ? 6.516 -2.633 -5.160 1.00 89.38 98 ALA A O 1
ATOM 734 N N . THR A 1 99 ? 5.415 -1.976 -7.002 1.00 89.81 99 THR A N 1
ATOM 735 C CA . THR A 1 99 ? 4.274 -1.366 -6.304 1.00 89.81 99 THR A CA 1
ATOM 736 C C . THR A 1 99 ? 3.558 -2.376 -5.405 1.00 89.81 99 THR A C 1
ATOM 738 O O . THR A 1 99 ? 3.289 -2.081 -4.244 1.00 89.81 99 THR A O 1
ATOM 741 N N . LEU A 1 100 ? 3.279 -3.591 -5.891 1.00 90.25 100 LEU A N 1
ATOM 742 C CA . LEU A 1 100 ? 2.603 -4.627 -5.097 1.00 90.25 100 LEU A CA 1
ATOM 743 C C . LEU A 1 100 ? 3.435 -5.077 -3.888 1.00 90.25 100 LEU A C 1
ATOM 745 O O . LEU A 1 100 ? 2.888 -5.285 -2.799 1.00 90.25 100 LEU A O 1
ATOM 749 N N . VAL A 1 101 ? 4.752 -5.212 -4.060 1.00 92.88 101 VAL A N 1
ATOM 750 C CA . VAL A 1 101 ? 5.679 -5.546 -2.970 1.00 92.88 101 VAL A CA 1
ATOM 751 C C . VAL A 1 101 ? 5.730 -4.398 -1.949 1.00 92.88 101 VAL A C 1
ATOM 753 O O . VAL A 1 101 ? 5.599 -4.652 -0.750 1.00 92.88 101 VAL A O 1
ATOM 756 N N . ALA A 1 102 ? 5.798 -3.140 -2.397 1.00 93.81 102 ALA A N 1
ATOM 757 C CA . ALA A 1 102 ? 5.764 -1.960 -1.527 1.00 93.81 102 ALA A CA 1
ATOM 758 C C . ALA A 1 102 ? 4.443 -1.844 -0.742 1.00 93.81 102 ALA A C 1
ATOM 760 O O . ALA A 1 102 ? 4.449 -1.652 0.474 1.00 93.81 102 ALA A O 1
ATOM 761 N N . VAL A 1 103 ? 3.298 -2.046 -1.400 1.00 93.88 103 VAL A N 1
ATOM 762 C CA . VAL A 1 103 ? 1.975 -2.082 -0.750 1.00 93.88 103 VAL A CA 1
ATOM 763 C C . VAL A 1 103 ? 1.902 -3.203 0.290 1.00 93.88 103 VAL A C 1
ATOM 765 O O . VAL A 1 103 ? 1.332 -3.019 1.366 1.00 93.88 103 VAL A O 1
ATOM 768 N N . THR A 1 104 ? 2.505 -4.360 0.011 1.00 94.25 104 THR A N 1
ATOM 769 C CA . THR A 1 104 ? 2.566 -5.472 0.971 1.00 94.25 104 THR A CA 1
ATOM 770 C C . THR A 1 104 ? 3.403 -5.106 2.199 1.00 94.25 104 THR A C 1
ATOM 772 O O . THR A 1 104 ? 2.966 -5.367 3.319 1.00 94.25 104 THR A O 1
ATOM 775 N N . SER A 1 105 ? 4.547 -4.439 2.015 1.00 95.81 105 SER A N 1
ATOM 776 C CA . SER A 1 105 ? 5.344 -3.896 3.124 1.00 95.81 105 SER A CA 1
ATOM 777 C C . SER A 1 105 ? 4.531 -2.929 3.998 1.00 95.81 105 SER A C 1
ATOM 779 O O . SER A 1 105 ? 4.475 -3.085 5.220 1.00 95.81 105 SER A O 1
ATOM 781 N N . LEU A 1 106 ? 3.811 -1.983 3.384 1.00 95.25 106 LEU A N 1
ATOM 782 C CA . LEU A 1 106 ? 2.954 -1.035 4.106 1.00 95.25 106 LEU A CA 1
ATOM 783 C C . LEU A 1 106 ? 1.847 -1.738 4.902 1.00 95.25 106 LEU A C 1
ATOM 785 O O . LEU A 1 106 ? 1.584 -1.379 6.048 1.00 95.25 106 LEU A O 1
ATOM 789 N N . ARG A 1 107 ? 1.229 -2.781 4.338 1.00 95.12 107 ARG A N 1
ATOM 790 C CA . ARG A 1 107 ? 0.229 -3.591 5.051 1.00 95.12 107 ARG A CA 1
ATOM 791 C C . ARG A 1 107 ? 0.815 -4.298 6.271 1.00 95.12 107 ARG A C 1
ATOM 793 O O . ARG A 1 107 ? 0.145 -4.361 7.297 1.00 95.12 107 ARG A O 1
ATOM 800 N N . LEU A 1 108 ? 2.045 -4.805 6.187 1.00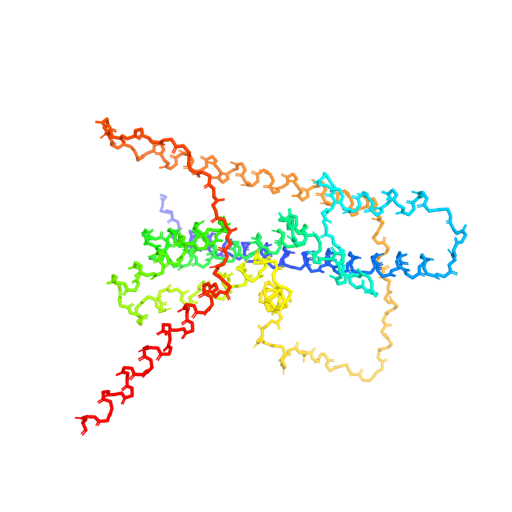 94.50 108 LEU A N 1
ATOM 801 C CA . LEU A 1 108 ? 2.724 -5.403 7.340 1.00 94.50 108 LEU A CA 1
ATOM 802 C C . LEU A 1 108 ? 3.043 -4.364 8.418 1.00 94.50 108 LEU A C 1
ATOM 804 O O . LEU A 1 108 ? 2.838 -4.646 9.595 1.00 94.50 108 LEU A O 1
ATOM 808 N N . ARG A 1 109 ? 3.465 -3.150 8.038 1.00 94.94 109 ARG A N 1
ATOM 809 C CA . ARG A 1 109 ? 3.648 -2.041 8.991 1.00 94.94 109 ARG A CA 1
ATOM 810 C C . ARG A 1 109 ? 2.348 -1.696 9.709 1.00 94.94 109 ARG A C 1
ATOM 812 O O . ARG A 1 109 ? 2.343 -1.638 10.934 1.00 94.94 109 ARG A O 1
ATOM 819 N N . ILE A 1 110 ? 1.245 -1.553 8.970 1.00 95.12 110 ILE A N 1
ATOM 820 C CA . ILE A 1 110 ? -0.089 -1.334 9.550 1.00 95.12 110 ILE A CA 1
ATOM 821 C C . ILE A 1 110 ? -0.455 -2.483 10.495 1.00 95.12 110 ILE A C 1
ATOM 823 O O . ILE A 1 110 ? -0.906 -2.231 11.607 1.00 95.12 110 ILE A O 1
ATOM 827 N N . ALA A 1 111 ? -0.224 -3.739 10.102 1.00 93.56 111 ALA A N 1
ATOM 828 C CA . ALA A 1 111 ? -0.484 -4.892 10.963 1.00 93.56 111 ALA A CA 1
ATOM 829 C C . ALA A 1 111 ? 0.353 -4.859 12.256 1.00 93.56 111 ALA A C 1
ATOM 831 O O . ALA A 1 111 ? -0.175 -5.157 13.325 1.00 93.56 111 ALA A O 1
ATOM 832 N N . GLY A 1 112 ? 1.623 -4.446 12.180 1.00 94.06 112 GLY A N 1
ATOM 833 C CA . GLY A 1 112 ? 2.480 -4.230 13.349 1.00 94.06 112 GLY A CA 1
ATOM 834 C C . GLY A 1 112 ? 1.955 -3.123 14.270 1.00 94.06 112 GLY A C 1
ATOM 835 O O . GLY A 1 112 ? 1.904 -3.307 15.486 1.00 94.06 112 GLY A O 1
ATOM 836 N N . VAL A 1 113 ? 1.481 -2.007 13.703 1.00 94.88 113 VAL A N 1
ATOM 837 C CA . VAL A 1 113 ? 0.848 -0.919 14.468 1.00 94.88 113 VAL A CA 1
ATOM 838 C C . VAL A 1 113 ? -0.434 -1.396 15.149 1.00 94.88 113 VAL A C 1
ATOM 840 O O . VAL A 1 113 ? -0.602 -1.166 16.342 1.00 94.88 113 VAL A O 1
ATOM 843 N N . LEU A 1 114 ? -1.309 -2.111 14.439 1.00 94.12 114 LEU A N 1
ATOM 844 C CA . LEU A 1 114 ? -2.542 -2.663 15.010 1.00 94.12 114 LEU A CA 1
ATOM 845 C C . LEU A 1 114 ? -2.280 -3.693 16.111 1.00 94.12 114 LEU A C 1
ATOM 847 O O . LEU A 1 114 ? -3.059 -3.793 17.051 1.00 94.12 114 LEU A O 1
ATOM 851 N N . HIS A 1 115 ? -1.195 -4.459 16.008 1.00 93.50 115 HIS A N 1
ATOM 852 C CA . HIS A 1 115 ? -0.817 -5.406 17.051 1.00 93.50 115 HIS A CA 1
ATOM 853 C C . HIS A 1 115 ? -0.344 -4.696 18.328 1.00 93.50 115 HIS A C 1
ATOM 855 O O . HIS A 1 115 ? -0.648 -5.158 19.421 1.00 93.50 115 HIS A O 1
ATOM 861 N N . ARG A 1 116 ? 0.360 -3.560 18.205 1.00 93.00 116 ARG A N 1
ATOM 862 C CA . ARG A 1 116 ? 0.768 -2.728 19.355 1.00 93.00 116 ARG A CA 1
ATOM 863 C C . ARG A 1 116 ? -0.377 -1.923 19.972 1.00 93.00 116 ARG A C 1
ATOM 865 O O . ARG A 1 116 ? -0.269 -1.534 21.126 1.00 93.00 116 ARG A O 1
ATOM 872 N N . ASN A 1 117 ? -1.432 -1.670 19.201 1.00 93.69 117 ASN A N 1
ATOM 873 C CA . ASN A 1 117 ? -2.568 -0.829 19.575 1.00 93.69 117 ASN A CA 1
ATOM 874 C C . ASN A 1 117 ? -3.870 -1.636 19.397 1.00 93.69 117 ASN A C 1
ATOM 876 O O . ASN A 1 117 ? -4.619 -1.405 18.436 1.00 93.69 117 ASN A O 1
ATOM 880 N N . PRO A 1 118 ? -4.133 -2.646 20.251 1.00 93.94 118 PRO A N 1
ATOM 881 C CA . PRO A 1 118 ? -5.291 -3.530 20.109 1.00 93.94 118 PRO A CA 1
ATOM 882 C C . PRO A 1 118 ? -6.632 -2.780 20.144 1.00 93.94 118 PRO A C 1
ATOM 884 O O . PRO A 1 118 ? -7.599 -3.223 19.525 1.00 93.94 118 PRO A O 1
ATOM 887 N N . GLU A 1 119 ? -6.693 -1.619 20.793 1.00 94.06 119 GLU A N 1
ATOM 888 C CA . GLU A 1 119 ? -7.836 -0.706 20.793 1.00 94.06 119 GLU A CA 1
ATOM 889 C C . GLU A 1 119 ? -8.170 -0.170 19.393 1.00 94.06 119 GLU A C 1
ATOM 891 O O . GLU A 1 119 ? -9.347 -0.031 19.053 1.00 94.06 119 GLU A O 1
ATOM 896 N N . LEU A 1 120 ? -7.163 0.054 18.539 1.00 93.75 120 LEU A N 1
ATOM 897 C CA . LEU A 1 120 ? -7.376 0.425 17.137 1.00 93.75 120 LEU A CA 1
ATOM 898 C C . LEU A 1 120 ? -7.884 -0.762 16.318 1.00 93.75 120 LEU A C 1
ATOM 900 O O . LEU A 1 120 ? -8.725 -0.591 15.437 1.00 93.75 120 LEU A O 1
ATOM 904 N N . ALA A 1 121 ? -7.394 -1.970 16.609 1.00 92.94 121 ALA A N 1
ATOM 905 C CA . ALA A 1 121 ? -7.818 -3.190 15.925 1.00 92.94 121 ALA A CA 1
ATOM 906 C C . ALA A 1 121 ? -9.249 -3.620 16.302 1.00 92.94 121 ALA A C 1
ATOM 908 O O . ALA A 1 121 ? -9.943 -4.243 15.491 1.00 92.94 121 ALA A O 1
ATOM 909 N N . ALA A 1 122 ? -9.689 -3.295 17.520 1.00 94.94 122 ALA A N 1
ATOM 910 C CA . ALA A 1 122 ? -11.030 -3.584 18.018 1.00 94.94 122 ALA A CA 1
ATOM 911 C C . ALA A 1 122 ? -12.108 -2.667 17.412 1.00 94.94 122 ALA A C 1
ATOM 913 O O . ALA A 1 122 ? -13.273 -3.064 17.340 1.00 94.94 122 ALA A O 1
ATOM 914 N N . ASP A 1 123 ? -11.733 -1.473 16.945 1.00 96.19 123 ASP A N 1
ATOM 915 C CA . ASP A 1 123 ? -12.654 -0.509 16.346 1.00 96.19 123 ASP A CA 1
ATOM 916 C C . ASP A 1 123 ? -13.165 -0.996 14.964 1.00 96.19 123 ASP A C 1
ATOM 918 O O . ASP A 1 123 ? -12.398 -1.103 13.995 1.00 96.19 123 ASP A O 1
ATOM 922 N N . PRO A 1 124 ? -14.479 -1.265 14.816 1.00 95.81 124 PRO A N 1
ATOM 923 C CA . PRO A 1 124 ? -15.044 -1.756 13.564 1.00 95.81 124 PRO A CA 1
ATOM 924 C C . PRO A 1 124 ? -14.995 -0.723 12.430 1.00 95.81 124 PRO A C 1
ATOM 926 O O . PRO A 1 124 ? -14.939 -1.117 11.261 1.00 95.81 124 PRO A O 1
ATOM 929 N N . VAL A 1 125 ? -15.029 0.578 12.736 1.00 96.00 125 VAL A N 1
ATOM 930 C CA . VAL A 1 125 ? -14.939 1.658 11.746 1.00 96.00 125 VAL A CA 1
ATOM 931 C C . VAL A 1 125 ? -13.508 1.775 11.232 1.00 96.00 125 VAL A C 1
ATOM 933 O O . VAL A 1 125 ? -13.312 1.856 10.016 1.00 96.00 125 VAL A O 1
ATOM 936 N N . MET A 1 126 ? -12.515 1.683 12.122 1.00 95.00 126 MET A N 1
ATOM 937 C CA . MET A 1 126 ? -11.099 1.637 11.738 1.00 95.00 126 MET A CA 1
ATOM 938 C C . MET A 1 126 ? -10.802 0.424 10.851 1.00 95.00 126 MET A C 1
ATOM 940 O O . MET A 1 126 ? -10.193 0.560 9.790 1.00 95.00 126 MET A O 1
ATOM 944 N N . ARG A 1 127 ? -11.308 -0.763 11.208 1.00 94.56 127 ARG A N 1
ATOM 945 C CA . ARG A 1 127 ? -11.123 -1.965 10.381 1.00 94.56 127 ARG A CA 1
ATOM 946 C C . ARG A 1 127 ? -11.716 -1.801 8.980 1.00 94.56 127 ARG A C 1
ATOM 948 O O . ARG A 1 127 ? -11.050 -2.110 7.999 1.00 94.56 127 ARG A O 1
ATOM 955 N N . ARG A 1 128 ? -12.931 -1.246 8.868 1.00 95.38 128 ARG A N 1
ATOM 956 C CA . ARG A 1 128 ? -13.558 -0.947 7.565 1.00 95.38 128 ARG A CA 1
ATOM 957 C C . ARG A 1 128 ? -12.730 0.030 6.736 1.00 95.38 128 ARG A C 1
ATOM 959 O O . ARG A 1 128 ? -12.656 -0.135 5.522 1.00 95.38 128 ARG A O 1
ATOM 966 N N . LEU A 1 129 ? -12.125 1.033 7.372 1.00 94.75 129 LEU A N 1
ATOM 967 C CA . LEU A 1 129 ? -11.240 1.974 6.694 1.00 94.75 129 LEU A CA 1
ATOM 968 C C . LEU A 1 129 ? -10.013 1.265 6.115 1.00 94.75 129 LEU A C 1
ATOM 970 O O . LEU A 1 129 ? -9.718 1.440 4.936 1.00 94.75 129 LEU A O 1
ATOM 974 N N . LEU A 1 130 ? -9.329 0.452 6.919 1.00 93.38 130 LEU A N 1
ATOM 975 C CA . LEU A 1 130 ? -8.129 -0.266 6.489 1.00 93.38 130 LEU A CA 1
ATOM 976 C C . LEU A 1 130 ? -8.442 -1.313 5.410 1.00 93.38 130 LEU A C 1
ATOM 978 O O . LEU A 1 130 ? -7.706 -1.412 4.429 1.00 93.38 130 LEU A O 1
ATOM 982 N N . ASP A 1 131 ? -9.570 -2.018 5.527 1.00 92.50 131 ASP A N 1
ATOM 983 C CA . ASP A 1 131 ? -10.056 -2.953 4.506 1.00 92.50 131 ASP A CA 1
ATOM 984 C C . ASP A 1 131 ? -10.391 -2.234 3.189 1.00 92.50 131 ASP A C 1
ATOM 986 O O . ASP A 1 131 ? -10.084 -2.727 2.102 1.00 92.50 131 ASP A O 1
ATOM 990 N N . ALA A 1 132 ? -11.028 -1.061 3.261 1.00 92.94 132 ALA A N 1
ATOM 991 C CA . ALA A 1 132 ? -11.355 -0.259 2.086 1.00 92.94 132 ALA A CA 1
ATOM 992 C C . ALA A 1 132 ? -10.101 0.333 1.426 1.00 92.94 132 ALA A C 1
ATOM 994 O O . ALA A 1 132 ? -9.980 0.274 0.204 1.00 92.94 132 ALA A O 1
ATOM 995 N N . ALA A 1 133 ? -9.159 0.850 2.220 1.00 89.81 133 ALA A N 1
ATOM 996 C CA . ALA A 1 133 ? -7.885 1.377 1.736 1.00 89.81 133 ALA A CA 1
ATOM 997 C C . ALA A 1 133 ? -7.033 0.276 1.089 1.00 89.81 133 ALA A C 1
ATOM 999 O O . ALA A 1 133 ? -6.502 0.467 -0.001 1.00 89.81 133 ALA A O 1
ATOM 1000 N N . GLY A 1 134 ? -6.964 -0.904 1.712 1.00 85.44 134 GLY A N 1
ATOM 1001 C CA . GLY A 1 134 ? -6.250 -2.052 1.163 1.00 85.44 134 GLY A CA 1
ATOM 1002 C C . GLY A 1 134 ? -6.870 -2.595 -0.125 1.00 85.44 134 GLY A C 1
ATOM 1003 O O . GLY A 1 134 ? -6.140 -3.089 -0.977 1.00 85.44 134 GLY A O 1
ATOM 1004 N N . ALA A 1 135 ? -8.190 -2.505 -0.285 1.00 87.19 135 ALA A N 1
ATOM 1005 C CA . ALA A 1 135 ? -8.906 -2.975 -1.470 1.00 87.19 135 ALA A CA 1
ATOM 1006 C C . ALA A 1 135 ? -9.031 -1.924 -2.590 1.00 87.19 135 ALA A C 1
ATOM 1008 O O . ALA A 1 135 ? -9.752 -2.179 -3.551 1.00 87.19 135 ALA A O 1
ATOM 1009 N N . ASP A 1 136 ? -8.388 -0.760 -2.454 1.00 86.38 136 ASP A N 1
ATOM 1010 C CA . ASP A 1 136 ? -8.495 0.360 -3.397 1.00 86.38 136 ASP A CA 1
ATOM 1011 C C . ASP A 1 136 ? -9.948 0.836 -3.635 1.00 86.38 136 ASP A C 1
ATOM 1013 O O . ASP A 1 136 ? -10.400 1.109 -4.748 1.00 86.38 136 ASP A O 1
ATOM 1017 N N . ARG A 1 137 ? -10.743 0.889 -2.556 1.00 89.94 137 ARG A N 1
ATOM 1018 C CA . ARG A 1 137 ? -12.153 1.313 -2.585 1.00 89.94 137 ARG A CA 1
ATOM 1019 C C . ARG A 1 137 ? -12.317 2.704 -1.978 1.00 89.94 137 ARG A C 1
ATOM 1021 O O . ARG A 1 137 ? -12.844 2.860 -0.877 1.00 89.94 137 ARG A O 1
ATOM 1028 N N . ASP A 1 138 ? -11.918 3.731 -2.723 1.00 88.25 138 ASP A N 1
ATOM 1029 C CA . ASP A 1 138 ? -11.874 5.151 -2.324 1.00 88.25 138 ASP A CA 1
ATOM 1030 C C . ASP A 1 138 ? -13.143 5.634 -1.635 1.00 88.25 138 ASP A C 1
ATOM 1032 O O . ASP A 1 138 ? -13.112 6.236 -0.562 1.00 88.25 138 ASP A O 1
ATOM 1036 N N . ALA A 1 139 ? -14.283 5.368 -2.272 1.00 89.19 139 ALA A N 1
ATOM 1037 C CA . ALA A 1 139 ? -15.574 5.821 -1.789 1.00 89.19 139 ALA A CA 1
ATOM 1038 C C . ALA A 1 139 ? -15.911 5.185 -0.435 1.00 89.19 139 ALA A C 1
ATOM 1040 O O . ALA A 1 139 ? -16.506 5.837 0.422 1.00 89.19 139 ALA A O 1
ATOM 1041 N N . GLU A 1 140 ? -15.519 3.928 -0.222 1.00 93.69 140 GLU A N 1
ATOM 1042 C CA . GLU A 1 140 ? -15.703 3.239 1.053 1.00 93.69 140 GLU A CA 1
ATOM 1043 C C . GLU A 1 140 ? -14.726 3.745 2.113 1.00 93.69 140 GLU A C 1
ATOM 1045 O O . GLU A 1 140 ? -15.148 3.982 3.244 1.00 93.69 140 GLU A O 1
ATOM 1050 N N . ALA A 1 141 ? -13.471 4.011 1.745 1.00 91.69 141 ALA A N 1
ATOM 1051 C CA . ALA A 1 141 ? -12.486 4.605 2.644 1.00 91.69 141 ALA A CA 1
ATOM 1052 C C . ALA A 1 141 ? -12.940 5.999 3.120 1.00 91.69 141 ALA A C 1
ATOM 1054 O O . ALA A 1 141 ? -12.975 6.259 4.321 1.00 91.69 141 ALA A O 1
ATOM 1055 N N . VAL A 1 142 ? -13.412 6.868 2.214 1.00 92.31 142 VAL A N 1
ATOM 1056 C CA . VAL A 1 142 ? -14.007 8.174 2.568 1.00 92.31 142 VAL A CA 1
ATOM 1057 C C . VAL A 1 142 ? -15.195 8.005 3.509 1.00 92.31 142 VAL A C 1
ATOM 1059 O O . VAL A 1 142 ? -15.321 8.741 4.490 1.00 92.31 142 VAL A O 1
ATOM 1062 N N . ARG A 1 143 ? -16.100 7.065 3.212 1.00 94.81 143 ARG A N 1
ATOM 1063 C CA . ARG A 1 143 ? -17.271 6.804 4.060 1.00 94.81 143 ARG A CA 1
ATOM 1064 C C . ARG A 1 143 ? -16.852 6.342 5.453 1.00 94.81 143 ARG A C 1
ATOM 1066 O O . ARG A 1 143 ? -17.442 6.813 6.421 1.00 94.81 143 ARG A O 1
ATOM 1073 N N . ALA A 1 144 ? -15.832 5.494 5.558 1.00 95.31 144 ALA A N 1
ATOM 1074 C CA . ALA A 1 144 ? -15.296 5.038 6.833 1.00 95.31 144 ALA A CA 1
ATOM 1075 C C . ALA A 1 144 ? -14.649 6.186 7.627 1.00 95.31 144 ALA A C 1
ATOM 1077 O O . ALA A 1 144 ? -14.969 6.351 8.800 1.00 95.31 144 ALA A O 1
ATOM 1078 N N . VAL A 1 145 ? -13.855 7.059 6.991 1.00 92.62 145 VAL A N 1
ATOM 1079 C CA . VAL A 1 145 ? -13.308 8.265 7.650 1.00 92.62 145 VAL A CA 1
ATOM 1080 C C . VAL A 1 145 ? -14.428 9.188 8.132 1.00 92.62 145 VAL A C 1
ATOM 1082 O 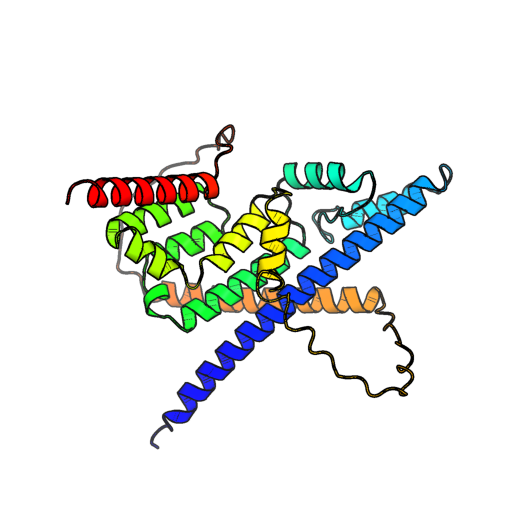O . VAL A 1 145 ? -14.404 9.663 9.264 1.00 92.62 145 VAL A O 1
ATOM 1085 N N . ARG A 1 146 ? -15.451 9.433 7.304 1.00 95.00 146 ARG A N 1
ATOM 1086 C CA . ARG A 1 146 ? -16.606 10.251 7.708 1.00 95.00 146 ARG A CA 1
ATOM 1087 C C . ARG A 1 146 ? -17.363 9.634 8.881 1.00 95.00 146 ARG A C 1
ATOM 1089 O O . ARG A 1 146 ? -17.800 10.380 9.751 1.00 95.00 146 ARG A O 1
ATOM 1096 N N . ALA A 1 147 ? -17.530 8.312 8.903 1.00 96.31 147 ALA A N 1
ATOM 1097 C CA . ALA A 1 147 ? -18.135 7.608 10.029 1.00 96.31 147 ALA A CA 1
ATOM 1098 C C . ALA A 1 147 ? -17.295 7.786 11.303 1.00 96.31 147 ALA A C 1
ATOM 1100 O O . ALA A 1 147 ? -17.843 8.172 12.330 1.00 96.31 147 ALA A O 1
ATOM 1101 N N . LEU A 1 148 ? -15.969 7.647 11.201 1.00 94.31 148 LEU A N 1
ATOM 1102 C CA . LEU A 1 148 ? -15.046 7.839 12.320 1.00 94.31 148 LEU A CA 1
ATOM 1103 C C . LEU A 1 148 ? -15.138 9.263 12.892 1.00 94.31 148 LEU A C 1
ATOM 1105 O O . LEU A 1 148 ? -15.249 9.445 14.101 1.00 94.31 148 LEU A O 1
ATOM 1109 N N . CYS A 1 149 ? -15.176 10.277 12.021 1.00 96.00 149 CYS A N 1
ATOM 1110 C CA . CYS A 1 149 ? -15.348 11.675 12.423 1.00 96.00 149 CYS A CA 1
ATOM 1111 C C . CYS A 1 149 ? -16.710 11.960 13.072 1.00 96.00 149 CYS A C 1
ATOM 1113 O O . CYS A 1 149 ? -16.799 12.870 13.894 1.00 96.00 149 CYS A O 1
ATOM 1115 N N . ARG A 1 150 ? -17.775 11.241 12.690 1.00 96.56 150 ARG A N 1
ATOM 1116 C CA . ARG A 1 150 ? -19.105 11.383 13.307 1.00 96.56 150 ARG A CA 1
ATOM 1117 C C . ARG A 1 150 ? -19.151 10.770 14.704 1.00 96.56 150 ARG A C 1
ATOM 1119 O O . ARG A 1 150 ? -19.806 11.333 15.566 1.00 96.56 150 ARG A O 1
ATOM 1126 N N . GLU A 1 151 ? -18.464 9.651 14.907 1.00 96.12 151 GLU A N 1
ATOM 1127 C CA . GLU A 1 151 ? -18.462 8.913 16.173 1.00 96.12 151 GLU A CA 1
ATOM 1128 C C . GLU A 1 151 ? -17.510 9.526 17.210 1.00 96.12 151 GLU A C 1
ATOM 1130 O O . GLU A 1 151 ? -17.904 9.769 18.344 1.00 96.12 151 GLU A O 1
ATOM 1135 N N . LYS A 1 152 ? -16.265 9.826 16.816 1.00 94.19 152 LYS A N 1
ATOM 1136 C CA . LYS A 1 152 ? -15.192 10.275 17.726 1.00 94.19 152 LYS A CA 1
ATOM 1137 C C . LYS A 1 152 ? -14.908 11.780 17.659 1.00 94.19 152 LYS A C 1
ATOM 1139 O O . LYS A 1 152 ? -14.015 12.285 18.339 1.00 94.19 152 LYS A O 1
ATOM 1144 N N . GLY A 1 153 ? -15.619 12.505 16.796 1.00 95.94 153 GLY A N 1
ATOM 1145 C CA . GLY A 1 153 ? -15.264 13.869 16.412 1.00 95.94 153 GLY A CA 1
ATOM 1146 C C . GLY A 1 153 ? -14.023 13.920 15.511 1.00 95.94 153 GLY A C 1
ATOM 1147 O O . GLY A 1 153 ? -13.290 12.946 15.356 1.00 95.94 153 GLY A O 1
ATOM 1148 N N . ALA A 1 154 ? -13.759 15.077 14.898 1.00 93.50 154 ALA A N 1
ATOM 1149 C CA . ALA A 1 154 ? -12.642 15.225 13.957 1.00 93.50 154 ALA A CA 1
ATOM 1150 C C . ALA A 1 154 ? -11.266 15.027 14.623 1.00 93.50 154 ALA A C 1
ATOM 1152 O O . ALA A 1 154 ? -10.416 14.337 14.071 1.00 93.50 154 ALA A O 1
ATOM 1153 N N . ILE A 1 155 ? -11.055 15.599 15.814 1.00 94.62 155 ILE A N 1
ATOM 1154 C CA . ILE A 1 155 ? -9.782 15.479 16.545 1.00 94.62 155 ILE A CA 1
ATOM 1155 C C . ILE A 1 155 ? -9.572 14.038 17.018 1.00 94.62 155 ILE A C 1
ATOM 1157 O O . ILE A 1 155 ? -8.493 13.492 16.817 1.00 94.62 155 ILE A O 1
ATOM 1161 N N . GLY A 1 156 ? -10.608 13.397 17.572 1.00 93.12 156 GLY A N 1
ATOM 1162 C CA . GLY A 1 156 ? -10.537 11.998 18.000 1.00 93.12 156 GLY A CA 1
ATOM 1163 C C . GLY A 1 156 ? -10.310 11.037 16.831 1.00 93.12 156 GLY A C 1
ATOM 1164 O O . GLY A 1 156 ? -9.510 10.112 16.942 1.00 93.12 156 GLY A O 1
ATOM 1165 N N . ALA A 1 157 ? -10.938 11.287 15.678 1.00 94.38 157 ALA A N 1
ATOM 1166 C CA . ALA A 1 157 ? -10.695 10.517 14.461 1.00 94.38 157 ALA A CA 1
ATOM 1167 C C . ALA A 1 157 ? -9.254 10.673 13.949 1.00 94.38 157 ALA A C 1
ATOM 1169 O O . ALA A 1 157 ? -8.623 9.675 13.607 1.00 94.38 157 ALA A O 1
ATOM 1170 N N . ILE A 1 158 ? -8.721 11.902 13.929 1.00 93.94 158 ILE A N 1
ATOM 1171 C CA . ILE A 1 158 ? -7.331 12.169 13.527 1.00 93.94 158 ILE A CA 1
ATOM 1172 C C . ILE A 1 158 ? -6.349 11.523 14.512 1.00 93.94 158 ILE A C 1
ATOM 1174 O O . ILE A 1 158 ? -5.411 10.863 14.080 1.00 93.94 158 ILE A O 1
ATOM 1178 N N . GLY A 1 159 ? -6.579 11.652 15.820 1.00 95.06 159 GLY A N 1
ATOM 1179 C CA . GLY A 1 159 ? -5.747 11.011 16.841 1.00 95.06 159 GLY A CA 1
ATOM 1180 C C . GLY A 1 159 ? -5.751 9.486 16.719 1.00 95.06 159 GLY A C 1
ATOM 1181 O O . GLY A 1 159 ? -4.697 8.864 16.785 1.00 95.06 159 GLY A O 1
ATOM 1182 N N . GLY A 1 160 ? -6.917 8.888 16.451 1.00 93.50 160 GLY A N 1
ATOM 1183 C CA . GLY A 1 160 ? -7.046 7.441 16.271 1.00 93.50 160 GLY A CA 1
ATOM 1184 C C . GLY A 1 160 ? -6.400 6.909 14.989 1.00 93.50 160 GLY A C 1
ATOM 1185 O O . GLY A 1 160 ? -5.871 5.804 14.990 1.00 93.50 160 GLY A O 1
ATOM 1186 N N . ILE A 1 161 ? -6.421 7.669 13.887 1.00 95.38 161 ILE A N 1
ATOM 1187 C CA . ILE A 1 161 ? -5.796 7.239 12.625 1.00 95.38 161 ILE A CA 1
ATOM 1188 C C . ILE A 1 161 ? -4.303 7.571 12.552 1.00 95.38 161 ILE A C 1
ATOM 1190 O O . ILE A 1 161 ? -3.589 6.928 11.787 1.00 95.38 161 ILE A O 1
ATOM 1194 N N . ALA A 1 162 ? -3.820 8.548 13.328 1.00 94.81 162 ALA A N 1
ATOM 1195 C CA . ALA A 1 162 ? -2.450 9.053 13.247 1.00 94.81 162 ALA A CA 1
ATOM 1196 C C . ALA A 1 162 ? -1.369 7.951 13.195 1.00 94.81 162 ALA A C 1
ATOM 1198 O O . ALA A 1 162 ? -0.499 8.060 12.329 1.00 94.81 162 ALA A O 1
ATOM 1199 N N . PRO A 1 163 ? -1.439 6.861 13.991 1.00 94.62 163 PRO A N 1
ATOM 1200 C CA . PRO A 1 163 ? -0.422 5.804 13.965 1.00 94.62 163 PRO A CA 1
ATOM 1201 C C . PRO A 1 163 ? -0.311 5.025 12.646 1.00 94.62 163 PRO A C 1
ATOM 1203 O O . PRO A 1 163 ? 0.713 4.396 12.409 1.00 94.62 163 PRO A O 1
ATOM 1206 N N . VAL A 1 164 ? -1.354 5.030 11.810 1.00 95.62 164 VAL A N 1
ATOM 1207 C CA . VAL A 1 164 ? -1.399 4.322 10.512 1.00 95.62 164 VAL A CA 1
ATOM 1208 C C . VAL A 1 164 ? -1.576 5.272 9.327 1.00 95.62 164 VAL A C 1
ATOM 1210 O O . VAL A 1 164 ? -1.668 4.839 8.177 1.00 95.62 164 VAL A O 1
ATOM 1213 N N . PHE A 1 165 ? -1.683 6.576 9.588 1.00 93.94 165 PHE A N 1
ATOM 1214 C CA . PHE A 1 165 ? -2.069 7.562 8.586 1.00 93.94 165 PHE A CA 1
ATOM 1215 C C . PHE A 1 165 ? -1.037 7.664 7.463 1.00 93.94 165 PHE A C 1
ATOM 1217 O O . PHE A 1 165 ? -1.408 7.671 6.289 1.00 93.94 165 PHE A O 1
ATOM 1224 N N . GLY A 1 166 ? 0.253 7.684 7.814 1.00 93.38 166 GLY A N 1
ATOM 1225 C CA . GLY A 1 166 ? 1.344 7.738 6.843 1.00 93.38 166 GLY A CA 1
ATOM 1226 C C . GLY A 1 166 ? 1.345 6.523 5.916 1.00 93.38 166 GLY A C 1
ATOM 1227 O O . GLY A 1 166 ? 1.447 6.669 4.701 1.00 93.38 166 GLY A O 1
ATOM 1228 N N . GLU A 1 167 ? 1.156 5.326 6.467 1.00 95.12 167 GLU A N 1
ATOM 1229 C CA . GLU A 1 167 ? 1.112 4.077 5.712 1.00 95.12 167 GLU A CA 1
ATOM 1230 C C . GLU A 1 167 ? -0.112 3.994 4.802 1.00 95.12 167 GLU A C 1
ATOM 1232 O O . GLU A 1 167 ? 0.005 3.567 3.653 1.00 95.12 167 GLU A O 1
ATOM 1237 N N . VAL A 1 168 ? -1.283 4.416 5.289 1.00 94.19 168 VAL A N 1
ATOM 1238 C CA . VAL A 1 168 ? -2.511 4.455 4.487 1.00 94.19 168 VAL A CA 1
ATOM 1239 C C . VAL A 1 168 ? -2.359 5.448 3.337 1.00 94.19 168 VAL A C 1
ATOM 1241 O O . VAL A 1 168 ? -2.672 5.101 2.201 1.00 94.19 168 VAL A O 1
ATOM 1244 N N . LEU A 1 169 ? -1.836 6.653 3.588 1.00 91.44 169 LEU A N 1
ATOM 1245 C CA . LEU A 1 169 ? -1.591 7.633 2.528 1.00 91.44 169 LEU A CA 1
ATOM 1246 C C . LEU A 1 169 ? -0.558 7.146 1.512 1.00 91.44 169 LEU A C 1
ATOM 1248 O O . LEU A 1 169 ? -0.773 7.313 0.316 1.00 91.44 169 LEU A O 1
ATOM 1252 N N . ALA A 1 170 ? 0.522 6.508 1.961 1.00 93.06 170 ALA A N 1
ATOM 1253 C CA . ALA A 1 170 ? 1.529 5.947 1.068 1.00 93.06 170 ALA A CA 1
ATOM 1254 C C . ALA A 1 170 ? 0.954 4.839 0.184 1.00 93.06 170 ALA A C 1
ATOM 1256 O O . ALA A 1 170 ? 1.204 4.803 -1.017 1.00 93.06 170 ALA A O 1
ATOM 1257 N N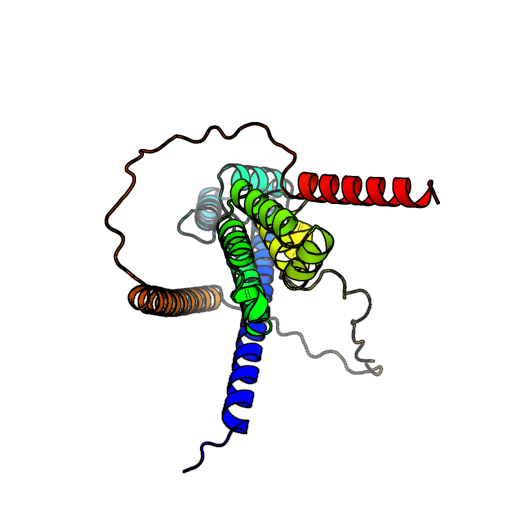 . MET A 1 171 ? 0.130 3.966 0.765 1.00 93.06 171 MET A N 1
ATOM 1258 C CA . MET A 1 171 ? -0.540 2.898 0.030 1.00 93.06 171 MET A CA 1
ATOM 1259 C C . MET A 1 171 ? -1.484 3.475 -1.019 1.00 93.06 171 MET A C 1
ATOM 1261 O O . MET A 1 171 ? -1.506 3.008 -2.150 1.00 93.06 171 MET A O 1
ATOM 1265 N N . ARG A 1 172 ? -2.225 4.525 -0.658 1.00 90.06 172 ARG A N 1
ATOM 1266 C CA . ARG A 1 172 ? -3.109 5.246 -1.573 1.00 90.06 172 ARG A CA 1
ATOM 1267 C C . ARG A 1 172 ? -2.340 5.927 -2.693 1.00 90.06 172 ARG A C 1
ATOM 1269 O O . ARG A 1 172 ? -2.734 5.787 -3.838 1.00 90.06 172 ARG A O 1
ATOM 1276 N N . ALA A 1 173 ? -1.243 6.602 -2.375 1.00 90.06 173 ALA A N 1
ATOM 1277 C CA . ALA A 1 173 ? -0.381 7.227 -3.365 1.00 90.06 173 ALA A CA 1
ATOM 1278 C C . ALA A 1 173 ? 0.152 6.210 -4.384 1.00 90.06 173 ALA A C 1
ATOM 1280 O O . ALA A 1 173 ? 0.118 6.489 -5.569 1.00 90.06 173 ALA A O 1
ATOM 1281 N N . LEU A 1 174 ? 0.548 5.018 -3.924 1.00 90.25 174 LEU A N 1
ATOM 1282 C CA . LEU A 1 174 ? 1.034 3.929 -4.776 1.00 90.25 174 LEU A CA 1
ATOM 1283 C C . LEU A 1 174 ? -0.058 3.241 -5.616 1.00 90.25 174 LEU A C 1
ATOM 12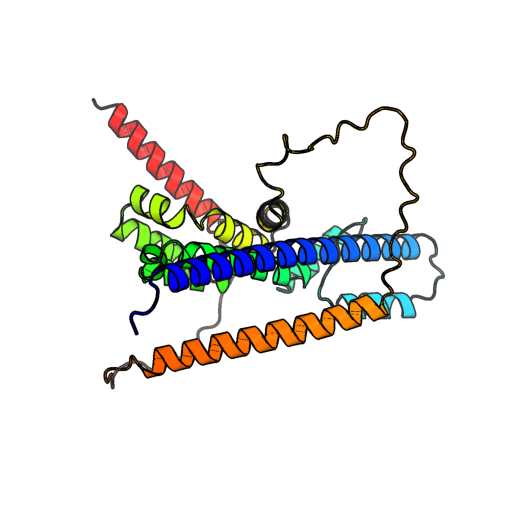85 O O . LEU A 1 174 ? 0.263 2.618 -6.626 1.00 90.25 174 LEU A O 1
ATOM 1289 N N . LEU A 1 175 ? -1.320 3.279 -5.178 1.00 86.75 175 LEU A N 1
ATOM 1290 C CA . LEU A 1 175 ? -2.449 2.624 -5.856 1.00 86.75 175 LEU A CA 1
ATOM 1291 C C . LEU A 1 175 ? -3.248 3.568 -6.764 1.00 86.75 175 LEU A C 1
ATOM 1293 O O . LEU A 1 175 ? -3.926 3.089 -7.661 1.00 86.75 175 LEU A O 1
ATOM 1297 N N . ASP A 1 176 ? -3.155 4.884 -6.559 1.00 85.00 176 ASP A N 1
ATOM 1298 C CA . ASP A 1 176 ? -3.856 5.913 -7.349 1.00 85.00 176 ASP A CA 1
ATOM 1299 C C . ASP A 1 176 ? -3.320 6.038 -8.788 1.00 85.00 176 ASP A C 1
ATOM 1301 O O . ASP A 1 176 ? -3.892 6.760 -9.599 1.00 85.00 176 ASP A O 1
ATOM 1305 N N . GLU A 1 177 ? -2.210 5.357 -9.109 1.00 76.25 177 GLU A N 1
ATOM 1306 C CA . GLU A 1 177 ? -1.550 5.377 -10.426 1.00 76.25 177 GLU A CA 1
ATOM 1307 C C . GLU A 1 177 ? -1.213 6.807 -10.909 1.00 76.25 177 GLU A C 1
ATOM 1309 O O . GLU A 1 177 ? -1.040 7.069 -12.104 1.00 76.25 177 GLU A O 1
ATOM 1314 N N . ASN A 1 178 ? -1.126 7.753 -9.968 1.00 78.25 178 ASN A N 1
ATOM 1315 C CA . ASN A 1 178 ? -0.855 9.154 -10.230 1.00 78.25 178 ASN A CA 1
ATOM 1316 C C . ASN A 1 178 ? 0.645 9.429 -10.036 1.00 78.25 178 ASN A C 1
ATOM 1318 O O . ASN A 1 178 ? 1.112 9.462 -8.893 1.00 78.25 178 ASN A O 1
ATOM 1322 N N . PRO A 1 179 ? 1.391 9.751 -11.111 1.00 72.31 179 PRO A N 1
ATOM 1323 C CA . PRO A 1 179 ? 2.847 9.883 -11.060 1.00 72.31 179 PRO A CA 1
ATOM 1324 C C . PRO A 1 179 ? 3.335 10.970 -10.093 1.00 72.31 179 PRO A C 1
ATOM 1326 O O . PRO A 1 179 ? 4.462 10.899 -9.606 1.00 72.31 179 PRO A O 1
ATOM 1329 N N . PHE A 1 180 ? 2.507 11.979 -9.799 1.00 72.12 180 PHE A N 1
ATOM 1330 C CA . PHE A 1 180 ? 2.850 13.021 -8.829 1.00 72.12 180 PHE A CA 1
ATOM 1331 C C . PHE A 1 180 ? 2.780 12.514 -7.385 1.00 72.12 180 PHE A C 1
ATOM 1333 O O . PHE A 1 180 ? 3.598 12.906 -6.555 1.00 72.12 180 PHE A O 1
ATOM 1340 N N . ASN A 1 181 ? 1.831 11.623 -7.094 1.00 82.38 181 ASN A N 1
ATOM 1341 C CA . ASN A 1 181 ? 1.653 11.039 -5.767 1.00 82.38 181 ASN A CA 1
ATOM 1342 C C . ASN A 1 181 ? 2.620 9.869 -5.541 1.00 82.38 181 ASN A C 1
ATOM 1344 O O . ASN A 1 181 ? 3.088 9.674 -4.417 1.00 82.38 181 ASN A O 1
ATOM 1348 N N . ASP A 1 182 ? 2.970 9.139 -6.602 1.00 83.31 182 ASP A N 1
ATOM 1349 C CA . ASP A 1 182 ? 3.843 7.966 -6.545 1.00 83.31 182 ASP A CA 1
ATOM 1350 C C . ASP A 1 182 ? 5.161 8.262 -5.825 1.00 83.31 182 ASP A C 1
ATOM 1352 O O . ASP A 1 182 ? 5.574 7.492 -4.960 1.00 83.31 182 ASP A O 1
ATOM 1356 N N . GLN A 1 183 ? 5.812 9.396 -6.107 1.00 86.38 183 GLN A N 1
ATOM 1357 C CA . GLN A 1 183 ? 7.092 9.743 -5.479 1.00 86.38 183 GLN A CA 1
ATOM 1358 C C . GLN A 1 183 ? 6.981 9.861 -3.952 1.00 86.38 183 GLN A C 1
ATOM 1360 O O . GLN A 1 183 ? 7.857 9.382 -3.222 1.00 86.38 183 GLN A O 1
ATOM 1365 N N . THR A 1 184 ? 5.902 10.466 -3.453 1.00 87.06 184 THR A N 1
ATOM 1366 C CA . THR A 1 184 ? 5.626 10.555 -2.015 1.00 87.06 184 THR A CA 1
ATOM 1367 C C . THR A 1 184 ? 5.311 9.176 -1.441 1.00 87.06 184 THR A C 1
ATOM 1369 O O . THR A 1 184 ? 5.883 8.803 -0.417 1.00 87.06 184 THR A O 1
ATOM 1372 N N . GLY A 1 185 ? 4.477 8.387 -2.127 1.00 90.62 185 GLY A N 1
ATOM 1373 C CA . GLY A 1 185 ? 4.143 7.020 -1.722 1.00 90.62 185 GLY A CA 1
ATOM 1374 C C . GLY A 1 185 ? 5.373 6.123 -1.596 1.00 90.62 185 GLY A C 1
ATOM 1375 O O . GLY A 1 185 ? 5.559 5.464 -0.573 1.00 90.62 185 GLY A O 1
ATOM 1376 N N . TRP A 1 186 ? 6.262 6.175 -2.587 1.00 91.81 186 TRP A N 1
ATOM 1377 C CA . TRP A 1 186 ? 7.542 5.474 -2.583 1.00 91.81 186 TRP A CA 1
ATOM 1378 C C . TRP A 1 186 ? 8.445 5.939 -1.447 1.00 91.81 186 TRP A C 1
ATOM 1380 O O . TRP A 1 186 ? 8.956 5.107 -0.704 1.00 91.81 186 TRP A O 1
ATOM 1390 N N . SER A 1 187 ? 8.582 7.252 -1.249 1.00 91.50 187 SER A N 1
ATOM 1391 C CA . SER A 1 187 ? 9.419 7.804 -0.178 1.00 91.50 187 SER A CA 1
ATOM 1392 C C . SER A 1 187 ? 8.958 7.339 1.207 1.00 91.50 187 SER A C 1
ATOM 1394 O O . SER A 1 187 ? 9.785 6.990 2.052 1.00 91.50 187 SER A O 1
ATOM 1396 N N . THR A 1 188 ? 7.647 7.283 1.450 1.00 91.44 188 THR A N 1
ATOM 1397 C CA . THR A 1 188 ? 7.092 6.786 2.716 1.00 91.44 188 THR A CA 1
ATOM 1398 C C . THR A 1 188 ? 7.200 5.263 2.842 1.00 91.44 188 THR A C 1
ATOM 1400 O O . THR A 1 188 ? 7.520 4.764 3.927 1.00 91.44 188 THR A O 1
ATOM 1403 N N . ALA A 1 189 ? 6.978 4.517 1.755 1.00 91.06 189 ALA A N 1
ATOM 1404 C CA . ALA A 1 189 ? 7.082 3.058 1.740 1.00 91.06 189 ALA A CA 1
ATOM 1405 C C . ALA A 1 189 ? 8.507 2.581 2.037 1.00 91.06 189 ALA A C 1
ATOM 1407 O O . ALA A 1 189 ? 8.694 1.698 2.871 1.00 91.06 189 ALA A O 1
ATOM 1408 N N . THR A 1 190 ? 9.512 3.217 1.433 1.00 89.31 190 THR A N 1
ATOM 1409 C CA . THR A 1 190 ? 10.929 2.891 1.647 1.00 89.31 190 THR A CA 1
ATOM 1410 C C . THR A 1 190 ? 11.520 3.548 2.893 1.00 89.31 190 THR A C 1
ATOM 1412 O O . THR A 1 190 ? 12.716 3.414 3.133 1.00 89.31 190 THR A O 1
ATOM 1415 N N . GLY A 1 191 ? 10.731 4.319 3.652 1.00 85.44 191 GLY A N 1
ATOM 1416 C CA . GLY A 1 191 ? 11.210 5.056 4.825 1.00 85.44 191 GLY A CA 1
ATOM 1417 C C . GLY A 1 191 ? 12.237 6.154 4.510 1.00 85.44 191 GLY A C 1
ATOM 1418 O O . GLY A 1 191 ? 12.939 6.602 5.409 1.00 85.44 191 GLY A O 1
ATOM 1419 N N . ARG A 1 192 ? 12.338 6.599 3.248 1.00 79.00 192 ARG A N 1
ATOM 1420 C CA . ARG A 1 192 ? 13.221 7.709 2.833 1.00 79.00 192 ARG A CA 1
ATOM 1421 C C . ARG A 1 192 ? 12.591 9.085 3.077 1.00 79.00 192 ARG A C 1
ATOM 1423 O O . ARG A 1 192 ? 13.289 10.094 3.070 1.00 79.00 192 ARG A O 1
ATOM 1430 N N . GLY A 1 193 ? 11.280 9.139 3.301 1.00 60.97 193 GLY A N 1
ATOM 1431 C CA . GLY A 1 193 ? 10.549 10.363 3.613 1.00 60.97 193 GLY A CA 1
ATOM 1432 C C . GLY A 1 193 ? 10.683 10.766 5.083 1.00 60.97 193 GLY A C 1
ATOM 1433 O O . GLY A 1 193 ? 10.252 10.032 5.961 1.00 60.97 193 GLY A O 1
ATOM 1434 N N . SER A 1 194 ? 11.223 11.966 5.305 1.00 49.94 194 SER A N 1
ATOM 1435 C CA . SER A 1 194 ? 11.225 12.769 6.545 1.00 49.94 194 SER A CA 1
ATOM 1436 C C . SER A 1 194 ? 12.266 12.503 7.643 1.00 49.94 194 SER A C 1
ATOM 1438 O O . SER A 1 194 ? 12.259 13.235 8.629 1.00 49.94 194 SER A O 1
ATOM 1440 N N . SER A 1 195 ? 13.199 11.559 7.495 1.00 45.75 195 SER A N 1
ATOM 1441 C CA . SER A 1 195 ? 14.331 11.413 8.447 1.00 45.75 195 SER A CA 1
ATOM 1442 C C . SER A 1 195 ? 15.717 11.605 7.810 1.00 45.75 195 SER A C 1
ATOM 1444 O O . SER A 1 195 ? 16.737 11.411 8.464 1.00 45.75 195 SER A O 1
ATOM 1446 N N . GLY A 1 196 ? 15.766 11.994 6.534 1.00 43.56 196 GLY A N 1
ATOM 1447 C CA . GLY A 1 196 ? 16.955 11.900 5.681 1.00 43.56 196 GLY A CA 1
ATOM 1448 C C . GLY A 1 196 ? 17.662 13.212 5.340 1.00 43.56 196 GLY A C 1
ATOM 1449 O O . GLY A 1 196 ? 18.123 13.350 4.216 1.00 43.56 196 GLY A O 1
ATOM 1450 N N . HIS A 1 197 ? 17.763 14.157 6.279 1.00 40.69 197 HIS A N 1
ATOM 1451 C CA . HIS A 1 197 ? 18.837 15.166 6.256 1.00 40.69 197 HIS A CA 1
ATOM 1452 C C . HIS A 1 197 ? 19.737 15.055 7.500 1.00 40.69 197 HIS A C 1
ATOM 1454 O O . HIS A 1 197 ? 20.249 16.051 7.995 1.00 40.69 197 HIS A O 1
ATOM 1460 N N . GLY A 1 198 ? 19.892 13.854 8.074 1.00 42.94 198 GLY A N 1
ATOM 1461 C CA . GLY A 1 198 ? 20.637 13.737 9.333 1.00 42.94 198 GLY A CA 1
ATOM 1462 C C . GLY A 1 198 ? 20.982 12.338 9.827 1.00 42.94 198 GLY A C 1
ATOM 1463 O O . GLY A 1 198 ? 21.167 12.166 11.026 1.00 42.94 198 GLY A O 1
ATOM 1464 N N . ARG A 1 199 ? 21.061 11.333 8.947 1.00 45.72 199 ARG A N 1
ATOM 1465 C CA . ARG A 1 199 ? 21.778 10.077 9.236 1.00 45.72 199 ARG A CA 1
ATOM 1466 C C . ARG A 1 199 ? 22.500 9.558 7.997 1.00 45.72 199 ARG A C 1
ATOM 1468 O O . ARG A 1 199 ? 22.492 8.366 7.716 1.00 45.72 199 ARG A O 1
ATOM 1475 N N . ASP A 1 200 ? 23.211 10.451 7.320 1.00 42.84 200 ASP A N 1
ATOM 1476 C CA . ASP A 1 200 ? 24.575 10.071 6.985 1.00 42.84 200 ASP A CA 1
ATOM 1477 C C . ASP A 1 200 ? 25.304 10.037 8.324 1.00 42.84 200 ASP A C 1
ATOM 1479 O O . ASP A 1 200 ? 25.811 11.039 8.825 1.00 42.84 200 ASP A O 1
ATOM 1483 N N . VAL A 1 201 ? 25.276 8.867 8.965 1.00 48.81 201 VAL A N 1
ATOM 1484 C CA . VAL A 1 201 ? 26.341 8.508 9.888 1.00 48.81 201 VAL A CA 1
ATOM 1485 C C . VAL A 1 201 ? 27.559 8.438 8.987 1.00 48.81 201 VAL A C 1
ATOM 1487 O O . VAL A 1 201 ? 27.874 7.396 8.416 1.00 48.81 201 VAL A O 1
ATOM 1490 N N . ALA A 1 202 ? 28.188 9.597 8.798 1.00 43.50 202 ALA A N 1
ATOM 1491 C CA . ALA A 1 202 ? 29.585 9.675 8.485 1.00 43.50 202 ALA A CA 1
ATOM 1492 C C . ALA A 1 202 ? 30.258 8.779 9.523 1.00 43.50 202 ALA A C 1
ATOM 1494 O O . ALA A 1 202 ? 30.490 9.151 10.671 1.00 43.50 202 ALA A O 1
ATOM 1495 N N . HIS A 1 203 ? 30.530 7.542 9.121 1.00 48.69 203 HIS A N 1
ATOM 1496 C CA . HIS A 1 203 ? 31.789 6.947 9.478 1.00 48.69 203 HIS A CA 1
ATOM 1497 C C . HIS A 1 203 ? 32.820 8.004 9.112 1.00 48.69 203 HIS A C 1
ATOM 1499 O O . HIS A 1 203 ? 33.124 8.189 7.934 1.00 48.69 203 HIS A O 1
ATOM 1505 N N . SER A 1 204 ? 33.255 8.758 10.126 1.00 45.69 204 SER A N 1
ATOM 1506 C CA . SER A 1 204 ? 34.514 9.480 10.131 1.00 45.69 204 SER A CA 1
ATOM 1507 C C . SER A 1 204 ? 35.575 8.462 9.754 1.00 45.69 204 SER A C 1
ATOM 1509 O O . SER A 1 204 ? 36.135 7.754 10.587 1.00 45.69 204 SER A O 1
ATOM 1511 N N . ALA A 1 205 ? 35.748 8.323 8.447 1.00 50.34 205 ALA A N 1
ATOM 1512 C CA . ALA A 1 205 ? 36.851 7.656 7.829 1.00 50.34 205 ALA A CA 1
ATOM 1513 C C . ALA A 1 205 ? 38.071 8.461 8.255 1.00 50.34 205 ALA A C 1
ATOM 1515 O O . ALA A 1 205 ? 38.258 9.604 7.837 1.00 50.34 205 ALA A O 1
ATOM 1516 N N . GLY A 1 206 ? 38.870 7.869 9.140 1.00 54.44 206 GLY A N 1
ATOM 1517 C CA . GLY A 1 206 ? 40.245 8.300 9.301 1.00 54.44 206 GLY A CA 1
ATOM 1518 C C . GLY A 1 206 ? 40.911 8.341 7.917 1.00 54.44 206 GLY A C 1
ATOM 1519 O O . GLY A 1 206 ? 40.627 7.477 7.076 1.00 54.44 206 GLY A O 1
ATOM 1520 N N . PRO A 1 207 ? 41.757 9.342 7.645 1.00 59.34 207 PRO A N 1
ATOM 1521 C CA . PRO A 1 207 ? 42.450 9.435 6.372 1.00 59.34 207 PRO A CA 1
ATOM 1522 C C . PRO A 1 207 ? 43.384 8.223 6.239 1.00 59.34 207 PRO A C 1
ATOM 1524 O O . PRO A 1 207 ? 44.250 8.020 7.085 1.00 59.34 207 PRO A O 1
ATOM 1527 N N . GLY A 1 208 ? 43.196 7.397 5.203 1.00 61.47 208 GLY A N 1
ATOM 1528 C CA . GLY A 1 208 ? 44.230 6.441 4.778 1.00 61.47 208 GLY A CA 1
ATOM 1529 C C . GLY A 1 208 ? 43.844 4.973 4.587 1.00 61.47 208 GLY A C 1
ATOM 1530 O O . GLY A 1 208 ? 44.731 4.183 4.282 1.00 61.47 208 GLY A O 1
ATOM 1531 N N . ARG A 1 209 ? 42.574 4.560 4.711 1.00 57.00 209 ARG A N 1
ATOM 1532 C CA . ARG A 1 209 ? 42.173 3.217 4.242 1.00 57.00 209 ARG A CA 1
ATOM 1533 C C . ARG A 1 209 ? 41.549 3.291 2.860 1.00 57.00 209 ARG A C 1
ATOM 1535 O O . ARG A 1 209 ? 40.401 3.700 2.706 1.00 57.00 209 ARG A O 1
ATOM 1542 N N . GLU A 1 210 ? 42.335 2.877 1.875 1.00 50.25 210 GLU A N 1
ATOM 1543 C CA . GLU A 1 210 ? 41.876 2.583 0.525 1.00 50.25 210 GLU A CA 1
ATOM 1544 C C . GLU A 1 210 ? 40.663 1.635 0.616 1.00 50.25 210 GLU A C 1
ATOM 1546 O O . GLU A 1 210 ? 40.741 0.592 1.280 1.00 50.25 210 GLU A O 1
ATOM 1551 N N . PRO A 1 211 ? 39.496 2.020 0.069 1.00 52.59 211 PRO A N 1
ATOM 1552 C CA . PRO A 1 211 ? 38.296 1.209 0.182 1.00 52.59 211 PRO A CA 1
ATOM 1553 C C . PRO A 1 211 ? 38.538 -0.141 -0.505 1.00 52.59 211 PRO A C 1
ATOM 1555 O O . PRO A 1 211 ? 39.039 -0.160 -1.632 1.00 52.59 211 PRO A O 1
ATOM 1558 N N . PRO A 1 212 ? 38.177 -1.276 0.129 1.00 62.69 212 PRO A N 1
ATOM 1559 C CA . PRO A 1 212 ? 38.328 -2.577 -0.503 1.00 62.69 212 PRO A CA 1
ATOM 1560 C C . PRO A 1 212 ? 37.575 -2.574 -1.839 1.00 62.69 212 PRO A C 1
ATOM 1562 O O . PRO A 1 212 ? 36.501 -1.961 -1.930 1.00 62.69 212 PRO A O 1
ATOM 1565 N N . PRO A 1 213 ? 38.106 -3.244 -2.877 1.00 55.56 213 PRO A N 1
ATOM 1566 C CA . PRO A 1 213 ? 37.465 -3.289 -4.179 1.00 55.56 213 PRO A CA 1
ATOM 1567 C C . PRO A 1 213 ? 36.031 -3.771 -3.991 1.00 55.56 213 PRO A C 1
ATOM 1569 O O . PRO A 1 213 ? 35.786 -4.880 -3.505 1.00 55.56 213 PRO A O 1
ATOM 1572 N N . ARG A 1 214 ? 35.073 -2.907 -4.342 1.00 37.88 214 ARG A N 1
ATOM 1573 C CA . ARG A 1 214 ? 33.651 -3.243 -4.340 1.00 37.88 214 ARG A CA 1
ATOM 1574 C C . ARG A 1 214 ? 33.449 -4.338 -5.381 1.00 37.88 214 ARG A C 1
ATOM 1576 O O . ARG A 1 214 ? 33.210 -4.051 -6.551 1.00 37.88 214 ARG A O 1
ATOM 1583 N N . ARG A 1 215 ? 33.547 -5.599 -4.958 1.00 41.94 215 ARG A N 1
ATOM 1584 C CA . ARG A 1 215 ? 33.008 -6.730 -5.710 1.00 41.94 215 ARG A CA 1
ATOM 1585 C C . ARG A 1 215 ? 31.505 -6.515 -5.748 1.00 41.94 215 ARG A C 1
ATOM 1587 O O . ARG A 1 215 ? 30.807 -6.835 -4.791 1.00 41.94 215 ARG A O 1
ATOM 1594 N N . SER A 1 216 ? 31.027 -5.892 -6.819 1.00 35.53 216 SER A N 1
ATOM 1595 C CA . SER A 1 216 ? 29.611 -5.939 -7.153 1.00 35.53 216 SER A CA 1
ATOM 1596 C C . SER A 1 216 ? 29.291 -7.423 -7.291 1.00 35.53 216 SER A C 1
ATOM 1598 O O . SER A 1 216 ? 29.909 -8.064 -8.141 1.00 35.53 216 SER A O 1
ATOM 1600 N N . PRO A 1 217 ? 28.443 -8.014 -6.433 1.00 50.53 217 PRO A N 1
ATOM 1601 C CA . PRO A 1 217 ? 28.019 -9.375 -6.675 1.00 50.53 217 PRO A CA 1
ATOM 1602 C C . PRO A 1 217 ? 27.324 -9.342 -8.032 1.00 50.53 217 PRO A C 1
ATOM 1604 O O . PRO A 1 217 ? 26.315 -8.654 -8.200 1.00 50.53 217 PRO A O 1
ATOM 1607 N N . GLU A 1 218 ? 27.898 -10.016 -9.023 1.00 41.41 218 GLU A N 1
ATOM 1608 C CA . GLU A 1 218 ? 27.176 -10.363 -10.237 1.00 41.41 218 GLU A CA 1
ATOM 1609 C C . GLU A 1 218 ? 26.063 -11.313 -9.802 1.00 41.41 218 GLU A C 1
ATOM 1611 O O . GLU A 1 218 ? 26.217 -12.531 -9.758 1.00 41.41 218 GLU A O 1
ATOM 1616 N N . ILE A 1 219 ? 24.943 -10.737 -9.366 1.00 56.91 219 ILE A N 1
ATOM 1617 C CA . ILE A 1 219 ? 23.731 -11.492 -9.102 1.00 56.91 219 ILE A CA 1
ATOM 1618 C C . ILE A 1 219 ? 23.270 -11.967 -10.474 1.00 56.91 219 ILE A C 1
ATOM 1620 O O . ILE A 1 219 ? 22.701 -11.204 -11.257 1.00 56.91 219 ILE A O 1
ATOM 1624 N N . SER A 1 220 ? 23.585 -13.224 -10.778 1.00 71.38 220 SER A N 1
ATOM 1625 C CA . SER A 1 220 ? 23.122 -13.892 -11.985 1.00 71.38 220 SER A CA 1
ATOM 1626 C C . SER A 1 220 ? 21.600 -13.791 -12.071 1.00 71.38 220 SER A C 1
ATOM 1628 O O . SER A 1 220 ? 20.893 -13.967 -11.075 1.00 71.38 220 SER A O 1
ATOM 1630 N N . ILE A 1 221 ? 21.083 -13.550 -13.277 1.00 51.31 221 ILE A N 1
ATOM 1631 C CA . ILE A 1 221 ? 19.640 -13.534 -13.560 1.00 51.31 221 ILE A CA 1
ATOM 1632 C C . ILE A 1 221 ? 18.978 -14.823 -13.039 1.00 51.31 221 ILE A C 1
ATOM 1634 O O . ILE A 1 221 ? 17.886 -14.768 -12.476 1.00 51.31 221 ILE A O 1
ATOM 1638 N N . ALA A 1 222 ? 19.675 -15.962 -13.125 1.00 62.03 222 ALA A N 1
ATOM 1639 C CA . ALA A 1 222 ? 19.196 -17.245 -12.614 1.00 62.03 222 ALA A CA 1
ATOM 1640 C C . ALA A 1 222 ? 19.024 -17.265 -11.079 1.00 62.03 222 ALA A C 1
ATOM 1642 O O . ALA A 1 222 ? 18.057 -17.846 -10.580 1.00 62.03 222 ALA A O 1
ATOM 1643 N N . ASP A 1 223 ? 19.916 -16.602 -10.330 1.00 65.31 223 ASP A N 1
ATOM 1644 C CA . ASP A 1 223 ? 19.800 -16.456 -8.870 1.00 65.31 223 ASP A CA 1
ATOM 1645 C C . ASP A 1 223 ? 18.607 -15.555 -8.518 1.00 65.31 223 ASP A C 1
ATOM 1647 O O . ASP A 1 223 ? 17.794 -15.880 -7.651 1.00 65.31 223 ASP A O 1
ATOM 1651 N N . LEU A 1 224 ? 18.412 -14.467 -9.271 1.00 50.09 224 LEU A N 1
ATOM 1652 C CA . LEU A 1 224 ? 17.263 -13.582 -9.084 1.00 50.09 224 LEU A CA 1
ATOM 1653 C C . LEU A 1 224 ? 15.930 -14.314 -9.328 1.00 50.09 224 LEU A C 1
ATOM 1655 O O . LEU A 1 224 ? 15.008 -14.201 -8.521 1.00 50.09 224 LEU A O 1
ATOM 1659 N N . GLU A 1 225 ? 15.828 -15.108 -10.398 1.00 62.53 225 GLU A N 1
ATOM 1660 C CA . GLU A 1 225 ? 14.637 -15.912 -10.702 1.00 62.53 225 GLU A CA 1
ATOM 1661 C C . GLU A 1 225 ? 14.374 -17.008 -9.663 1.00 62.53 225 GLU A C 1
ATOM 1663 O O . GLU A 1 225 ? 13.218 -17.309 -9.343 1.00 62.53 225 GLU A O 1
ATOM 1668 N N . HIS A 1 226 ? 15.427 -17.629 -9.127 1.00 79.69 226 HIS A N 1
ATOM 1669 C CA . HIS A 1 226 ? 15.304 -18.586 -8.032 1.00 79.69 226 HIS A CA 1
ATOM 1670 C C . HIS A 1 226 ? 14.743 -17.910 -6.774 1.00 79.69 226 HIS A C 1
ATOM 1672 O O . HIS A 1 226 ? 13.714 -18.345 -6.249 1.00 79.69 226 HIS A O 1
ATOM 1678 N N . ARG A 1 227 ? 15.328 -16.779 -6.363 1.00 64.44 227 ARG A N 1
ATOM 1679 C CA . ARG A 1 227 ? 14.863 -15.991 -5.211 1.00 64.44 227 ARG A CA 1
ATOM 1680 C C . ARG A 1 227 ? 13.431 -15.493 -5.387 1.00 64.44 227 ARG A C 1
ATOM 1682 O O . ARG A 1 227 ? 12.650 -15.548 -4.441 1.00 64.44 227 ARG A O 1
ATOM 1689 N N . LEU A 1 228 ? 13.045 -15.066 -6.593 1.00 58.41 228 LEU A N 1
ATOM 1690 C CA . LEU A 1 228 ? 11.675 -14.624 -6.872 1.00 58.41 228 LEU A CA 1
ATOM 1691 C C . LEU A 1 228 ? 10.667 -15.778 -6.760 1.00 58.41 228 LEU A C 1
ATOM 1693 O O . LEU A 1 228 ? 9.562 -15.588 -6.245 1.00 58.41 228 LEU A O 1
ATOM 1697 N N . ARG A 1 229 ? 11.030 -16.981 -7.228 1.00 74.62 229 ARG A N 1
ATOM 1698 C CA . ARG A 1 229 ? 10.196 -18.187 -7.088 1.00 74.62 229 ARG A CA 1
ATOM 1699 C C . ARG A 1 229 ? 10.017 -18.571 -5.623 1.00 74.62 229 ARG A C 1
ATOM 1701 O O . ARG A 1 229 ? 8.883 -18.812 -5.210 1.00 74.62 229 ARG A O 1
ATOM 1708 N N . GLU A 1 230 ? 11.090 -18.565 -4.838 1.00 74.06 230 GLU A N 1
ATOM 1709 C CA . GLU A 1 230 ? 11.024 -18.851 -3.401 1.00 74.06 230 GLU A CA 1
ATOM 1710 C C . GLU A 1 230 ? 10.219 -17.794 -2.638 1.00 74.06 230 GLU A C 1
ATOM 1712 O O . GLU A 1 230 ? 9.315 -18.134 -1.874 1.00 74.06 230 GLU A O 1
ATOM 1717 N N . ALA A 1 231 ? 10.421 -16.508 -2.932 1.00 55.19 231 ALA A N 1
ATOM 1718 C CA . ALA A 1 231 ? 9.622 -15.434 -2.350 1.00 55.19 231 ALA A CA 1
ATOM 1719 C C . ALA A 1 231 ? 8.122 -15.600 -2.658 1.00 55.19 231 ALA A C 1
ATOM 1721 O O . ALA A 1 231 ? 7.287 -15.459 -1.763 1.00 55.19 231 ALA A O 1
ATOM 1722 N N . ARG A 1 232 ? 7.751 -15.966 -3.896 1.00 68.19 232 ARG A N 1
ATOM 1723 C CA . ARG A 1 232 ? 6.347 -16.236 -4.266 1.00 68.19 232 ARG A CA 1
ATOM 1724 C C . ARG A 1 232 ? 5.765 -17.416 -3.490 1.00 68.19 232 ARG A C 1
ATOM 1726 O O . ARG A 1 232 ? 4.631 -17.306 -3.023 1.00 68.19 232 ARG A O 1
ATOM 1733 N N . LYS A 1 233 ? 6.519 -18.509 -3.315 1.00 78.00 233 LYS A N 1
ATOM 1734 C CA . LYS A 1 233 ? 6.091 -19.661 -2.499 1.00 78.00 233 LYS A CA 1
ATOM 1735 C C . LYS A 1 233 ? 5.872 -19.259 -1.043 1.00 78.00 233 LYS A C 1
ATOM 1737 O O . LYS A 1 233 ? 4.822 -19.566 -0.483 1.00 78.00 233 LYS A O 1
ATOM 1742 N N . LEU A 1 234 ? 6.813 -18.519 -0.455 1.00 68.75 234 LEU A N 1
ATOM 1743 C CA . LEU A 1 234 ? 6.722 -18.050 0.928 1.00 68.75 234 LEU A CA 1
ATOM 1744 C C . LEU A 1 234 ? 5.523 -17.123 1.134 1.00 68.75 234 LEU A C 1
ATOM 1746 O O . LEU A 1 234 ? 4.757 -17.315 2.076 1.00 68.75 234 LEU A O 1
ATOM 1750 N N . ILE A 1 235 ? 5.311 -16.157 0.236 1.00 59.38 235 ILE A N 1
ATOM 1751 C CA . ILE A 1 235 ? 4.159 -15.248 0.292 1.00 59.38 235 ILE A CA 1
ATOM 1752 C C . ILE A 1 235 ? 2.850 -16.034 0.156 1.00 59.38 235 ILE A C 1
ATOM 1754 O O . ILE A 1 235 ? 1.931 -15.823 0.948 1.00 59.38 235 ILE A O 1
ATOM 1758 N N . ALA A 1 236 ? 2.759 -16.968 -0.795 1.00 66.88 236 ALA A N 1
ATOM 1759 C CA . ALA A 1 236 ? 1.572 -17.800 -0.980 1.00 66.88 236 ALA A CA 1
ATOM 1760 C C . ALA A 1 236 ? 1.268 -18.654 0.263 1.00 66.88 236 ALA A C 1
ATOM 1762 O O . ALA A 1 236 ? 0.126 -18.673 0.724 1.00 66.88 236 ALA A O 1
ATOM 1763 N N . ALA A 1 237 ? 2.286 -19.286 0.855 1.00 76.94 237 ALA A N 1
ATOM 1764 C CA . ALA A 1 237 ? 2.150 -20.072 2.079 1.00 76.94 237 ALA A CA 1
ATOM 1765 C C . ALA A 1 237 ? 1.681 -19.209 3.264 1.00 76.94 237 ALA A C 1
ATOM 1767 O O . ALA A 1 237 ? 0.760 -19.583 3.993 1.00 76.94 237 ALA A O 1
ATOM 1768 N N . ARG A 1 238 ? 2.252 -18.009 3.427 1.00 70.12 238 ARG A N 1
ATOM 1769 C CA . ARG A 1 238 ? 1.885 -17.080 4.509 1.00 70.12 238 ARG A CA 1
ATOM 1770 C C . ARG A 1 238 ? 0.468 -16.529 4.332 1.00 70.12 238 ARG A C 1
ATOM 1772 O O . ARG A 1 238 ? -0.279 -16.446 5.305 1.00 70.12 238 ARG A O 1
ATOM 1779 N N . LEU A 1 239 ? 0.060 -16.222 3.098 1.00 61.88 239 LEU A N 1
ATOM 1780 C CA . LEU A 1 239 ? -1.312 -15.815 2.776 1.00 61.88 239 LEU A CA 1
ATOM 1781 C C . LEU A 1 239 ? -2.319 -16.951 2.996 1.00 61.88 239 LEU A C 1
ATOM 1783 O O . LEU A 1 239 ? -3.418 -16.694 3.490 1.00 61.88 239 LEU A O 1
ATOM 1787 N N . ALA A 1 240 ? -1.959 -18.197 2.679 1.00 72.38 240 ALA A N 1
ATOM 1788 C CA . ALA A 1 240 ? -2.791 -19.365 2.964 1.00 72.38 240 ALA A CA 1
ATOM 1789 C C . ALA A 1 240 ? -2.980 -19.563 4.478 1.00 72.38 240 ALA A C 1
ATOM 1791 O O . ALA A 1 240 ? -4.111 -19.724 4.938 1.00 72.38 240 ALA A O 1
ATOM 1792 N N . ALA A 1 241 ? -1.902 -19.444 5.261 1.00 68.56 241 ALA A N 1
ATOM 1793 C CA . ALA A 1 241 ? -1.953 -19.502 6.722 1.00 68.56 241 ALA A CA 1
ATOM 1794 C C . ALA A 1 241 ? -2.774 -18.353 7.339 1.00 68.56 241 ALA A C 1
ATOM 1796 O O . ALA A 1 241 ? -3.459 -18.532 8.346 1.00 68.56 241 ALA A O 1
ATOM 1797 N N . TYR A 1 242 ? -2.737 -17.165 6.733 1.00 52.91 242 TYR A N 1
ATOM 1798 C CA . TYR A 1 242 ? -3.564 -16.042 7.167 1.00 52.91 242 TYR A CA 1
ATOM 1799 C C . TYR A 1 242 ? -5.051 -16.284 6.871 1.00 52.91 242 TYR A C 1
ATOM 1801 O O . TYR A 1 242 ? -5.899 -16.097 7.746 1.00 52.91 242 TYR A O 1
ATOM 1809 N N . ARG A 1 243 ? -5.380 -16.758 5.661 1.00 68.75 243 ARG A N 1
ATOM 1810 C CA . ARG A 1 243 ? -6.760 -17.093 5.273 1.00 68.75 243 ARG A CA 1
ATOM 1811 C C . ARG A 1 243 ? -7.352 -18.188 6.156 1.00 68.75 243 ARG A C 1
ATOM 1813 O O . ARG A 1 243 ? -8.489 -18.027 6.587 1.00 68.75 243 ARG A O 1
ATOM 1820 N N . SER A 1 244 ? -6.592 -19.236 6.482 1.00 69.56 244 SER A N 1
ATOM 1821 C CA . SER A 1 244 ? -7.069 -20.324 7.347 1.00 69.56 244 SER A CA 1
ATOM 1822 C C . SER A 1 244 ? -7.369 -19.854 8.777 1.00 69.56 244 SER A C 1
ATOM 1824 O O . SER A 1 244 ? -8.371 -20.265 9.367 1.00 69.56 244 SER A O 1
ATOM 1826 N N . ARG A 1 245 ? -6.575 -18.921 9.324 1.00 71.69 245 ARG A N 1
ATOM 1827 C CA . ARG A 1 245 ? -6.873 -18.282 10.621 1.00 71.69 245 ARG A CA 1
ATOM 1828 C C . ARG A 1 245 ? -8.104 -17.378 10.557 1.00 71.69 245 ARG A C 1
ATOM 1830 O O . ARG A 1 245 ? -8.897 -17.380 11.496 1.00 71.69 245 ARG A O 1
ATOM 1837 N N . ALA A 1 246 ? -8.293 -16.644 9.460 1.00 50.69 246 ALA A N 1
ATOM 1838 C CA . ALA A 1 246 ? -9.455 -15.775 9.267 1.00 50.69 246 ALA A CA 1
ATOM 1839 C C . ALA A 1 246 ? -10.769 -16.561 9.094 1.00 50.69 246 ALA A C 1
ATOM 1841 O O . ALA A 1 246 ? -11.814 -16.140 9.587 1.00 50.69 246 ALA A O 1
ATOM 1842 N N . THR A 1 247 ? -10.741 -17.724 8.437 1.00 64.25 247 THR A N 1
ATOM 1843 C CA . THR A 1 247 ? -11.914 -18.608 8.342 1.00 64.25 247 THR A CA 1
ATOM 1844 C C . THR A 1 247 ? -12.211 -19.300 9.669 1.00 64.25 247 THR A C 1
ATOM 1846 O O . THR A 1 247 ? -13.374 -19.397 10.055 1.00 64.25 247 THR A O 1
ATOM 1849 N N . CYS A 1 248 ? -11.181 -19.702 10.421 1.00 64.12 248 CYS A N 1
ATOM 1850 C CA . CYS A 1 248 ? -11.349 -20.330 11.734 1.00 64.12 248 CYS A CA 1
ATOM 1851 C C . CYS A 1 248 ? -11.902 -19.347 12.789 1.00 64.12 248 CYS A C 1
ATOM 1853 O O . CYS A 1 248 ? -12.735 -19.719 13.615 1.00 64.12 248 CYS A O 1
ATOM 1855 N N . SER A 1 249 ? -11.521 -18.064 12.727 1.00 51.66 249 SER A N 1
ATOM 1856 C CA . SER A 1 249 ? -12.085 -17.024 13.602 1.00 51.66 249 SER A CA 1
ATOM 1857 C C . SER A 1 249 ? -13.527 -16.648 13.240 1.00 51.66 249 SER A C 1
ATOM 1859 O O . SER A 1 249 ? -14.302 -16.278 14.124 1.00 51.66 249 SER A O 1
ATOM 1861 N N . ARG A 1 250 ? -13.917 -16.795 11.965 1.00 48.28 250 ARG A N 1
ATOM 1862 C CA . ARG A 1 250 ? -15.290 -16.568 11.490 1.00 48.28 250 ARG A CA 1
ATOM 1863 C C . ARG A 1 250 ? -16.232 -17.723 11.837 1.00 48.28 250 ARG A C 1
ATOM 1865 O O . ARG A 1 250 ? -17.371 -17.464 12.206 1.00 48.28 250 ARG A O 1
ATOM 1872 N N . ALA A 1 251 ? -15.747 -18.966 11.813 1.00 55.41 251 ALA A N 1
ATOM 1873 C CA . ALA A 1 251 ? -16.521 -20.144 12.218 1.00 55.41 251 ALA A CA 1
ATOM 1874 C C . ALA A 1 251 ? -16.909 -20.136 13.711 1.00 55.41 251 ALA A C 1
ATOM 1876 O O . ALA A 1 251 ? -17.904 -20.741 14.089 1.00 55.41 251 ALA A O 1
ATOM 1877 N N . ARG A 1 252 ? -16.178 -19.402 14.564 1.00 56.00 252 ARG A N 1
ATOM 1878 C CA . ARG A 1 252 ? -16.517 -19.235 15.992 1.00 56.00 252 ARG A CA 1
ATOM 1879 C C . ARG A 1 252 ? -17.461 -18.064 16.291 1.00 56.00 252 ARG A C 1
ATOM 1881 O O . ARG A 1 252 ? -17.766 -17.825 17.454 1.00 56.00 252 ARG A O 1
ATOM 1888 N N . ARG A 1 253 ? -17.911 -17.305 15.283 1.00 51.81 253 ARG A N 1
ATOM 1889 C CA . ARG A 1 253 ? -18.858 -16.188 15.456 1.00 51.81 253 ARG A CA 1
ATOM 1890 C C . ARG A 1 253 ? -19.933 -16.206 14.375 1.00 51.81 253 ARG A C 1
ATOM 1892 O O . ARG A 1 253 ? -19.957 -15.336 13.507 1.00 51.81 253 ARG A O 1
ATOM 1899 N N . VAL A 1 254 ? -20.841 -17.170 14.456 1.00 42.50 254 VAL A N 1
ATOM 1900 C CA . VAL A 1 254 ? -22.152 -17.062 13.809 1.00 42.50 254 VAL A CA 1
ATOM 1901 C C . VAL A 1 254 ? -23.218 -17.380 14.856 1.00 42.50 254 VAL A C 1
ATOM 1903 O O . VAL A 1 254 ? -23.413 -18.550 15.170 1.00 42.50 254 VAL A O 1
ATOM 1906 N N . PRO A 1 255 ? -23.896 -16.369 15.428 1.00 49.41 255 PRO A N 1
ATOM 1907 C CA . PRO A 1 255 ? -25.281 -16.535 15.815 1.00 49.41 255 PRO A CA 1
ATOM 1908 C C . PRO A 1 255 ? -26.151 -16.499 14.556 1.00 49.41 255 PRO A C 1
ATOM 1910 O O . PRO A 1 255 ? -25.888 -15.745 13.613 1.00 49.41 255 PRO A O 1
ATOM 1913 N N . ASP A 1 256 ? -27.165 -17.349 14.581 1.00 50.78 256 ASP A N 1
ATOM 1914 C CA . ASP A 1 256 ? -28.168 -17.562 13.554 1.00 50.78 256 ASP A CA 1
ATOM 1915 C C . ASP A 1 256 ? -28.764 -16.242 13.023 1.00 50.78 256 ASP A C 1
ATOM 1917 O O . ASP A 1 256 ? -29.201 -15.375 13.785 1.00 50.78 256 ASP A O 1
ATOM 1921 N N . ARG A 1 257 ? -28.728 -16.067 11.700 1.00 44.09 257 ARG A N 1
ATOM 1922 C CA . ARG A 1 257 ? -29.350 -14.948 10.977 1.00 44.09 257 ARG A CA 1
ATOM 1923 C C . ARG A 1 257 ? -29.867 -15.434 9.630 1.00 44.09 257 ARG A C 1
ATOM 1925 O O . ARG A 1 257 ? -29.416 -15.014 8.564 1.00 44.09 257 ARG A O 1
ATOM 1932 N N . SER A 1 258 ? -30.868 -16.296 9.682 1.00 39.03 258 SER A N 1
ATOM 1933 C CA . SER A 1 258 ? -31.864 -16.416 8.626 1.00 39.03 258 SER A CA 1
ATOM 1934 C C . SER A 1 258 ? -32.696 -15.131 8.552 1.00 39.03 258 SER A C 1
ATOM 1936 O O . SER A 1 258 ? -33.698 -15.011 9.247 1.00 39.03 258 SER A O 1
ATOM 1938 N N . ALA A 1 259 ? -32.251 -14.151 7.760 1.00 47.50 259 ALA A N 1
ATOM 1939 C CA . ALA A 1 259 ? -33.098 -13.275 6.942 1.00 47.50 259 ALA A CA 1
ATOM 1940 C C . ALA A 1 259 ? -32.252 -12.189 6.249 1.00 47.50 259 ALA A C 1
ATOM 1942 O O . ALA A 1 259 ? -31.370 -11.591 6.863 1.00 47.50 259 ALA A O 1
ATOM 1943 N N . LEU A 1 260 ? -32.648 -11.882 5.008 1.00 40.62 260 LEU A N 1
ATOM 1944 C CA . LEU A 1 260 ? -32.468 -10.620 4.278 1.00 40.62 260 LEU A CA 1
ATOM 1945 C C . LEU A 1 260 ? -31.359 -10.508 3.203 1.00 40.62 260 LEU A C 1
ATOM 1947 O O . LEU A 1 260 ? -30.172 -10.354 3.470 1.00 40.62 260 LEU A O 1
ATOM 1951 N N . PHE A 1 261 ? -31.888 -10.378 1.979 1.00 38.66 261 PHE A N 1
ATOM 1952 C CA . PHE A 1 261 ? -31.451 -9.572 0.832 1.00 38.66 261 PHE A CA 1
ATOM 1953 C C . PHE A 1 261 ? -30.624 -10.199 -0.306 1.00 38.66 261 PHE A C 1
ATOM 1955 O O . PHE A 1 261 ? -29.398 -10.181 -0.348 1.00 38.66 261 PHE A O 1
ATOM 1962 N N . SER A 1 262 ? -31.399 -10.603 -1.319 1.00 42.69 262 SER A N 1
ATOM 1963 C CA . SER A 1 262 ? -31.119 -10.553 -2.757 1.00 42.69 262 SER A CA 1
ATOM 1964 C C . SER A 1 262 ? -30.970 -9.105 -3.258 1.00 42.69 262 SER A C 1
ATOM 1966 O O . SER A 1 262 ? -31.840 -8.281 -2.986 1.00 42.69 262 SER A O 1
ATOM 1968 N N . ALA A 1 263 ? -29.911 -8.801 -4.021 1.00 36.91 263 ALA A N 1
ATOM 1969 C CA . ALA A 1 263 ? -29.882 -7.710 -5.008 1.00 36.91 263 ALA A CA 1
ATOM 1970 C C . ALA A 1 263 ? -28.683 -7.861 -5.971 1.00 36.91 263 ALA A C 1
ATOM 1972 O O . ALA A 1 263 ? -27.549 -8.068 -5.541 1.00 36.91 263 ALA A O 1
ATOM 1973 N N . GLY A 1 264 ? -28.958 -7.760 -7.277 1.00 33.75 264 GLY A N 1
ATOM 1974 C CA . GLY A 1 264 ? -28.035 -8.020 -8.391 1.00 33.75 264 GLY A CA 1
ATOM 1975 C C . GLY A 1 264 ? -27.024 -6.907 -8.745 1.00 33.75 264 GLY A C 1
ATOM 1976 O O . GLY A 1 264 ? -26.920 -5.891 -8.053 1.00 33.75 264 GLY A O 1
ATOM 1977 N N . PRO A 1 265 ? -26.251 -7.087 -9.839 1.00 37.66 265 PRO A N 1
ATOM 1978 C CA . PRO A 1 265 ? -25.038 -6.317 -10.108 1.00 37.66 265 PRO A CA 1
ATOM 1979 C C . PRO A 1 265 ? -25.314 -5.018 -10.884 1.00 37.66 265 PRO A C 1
ATOM 1981 O O . PRO A 1 265 ? -25.932 -5.028 -11.948 1.00 37.66 265 PRO A O 1
ATOM 1984 N N . ARG A 1 266 ? -24.786 -3.884 -10.400 1.00 40.03 266 ARG A N 1
ATOM 1985 C CA . ARG A 1 266 ? -24.761 -2.603 -11.132 1.00 40.03 266 ARG A CA 1
ATOM 1986 C C . ARG A 1 266 ? -23.354 -2.294 -11.645 1.00 40.03 266 ARG A C 1
ATOM 1988 O O . ARG A 1 266 ? -22.403 -2.213 -10.874 1.00 40.03 266 ARG A O 1
ATOM 1995 N N . ARG A 1 267 ? -23.260 -2.110 -12.968 1.00 38.78 267 ARG A N 1
ATOM 1996 C CA . ARG A 1 267 ? -22.072 -1.677 -13.719 1.00 38.78 267 ARG A CA 1
ATOM 1997 C C . ARG A 1 267 ? -21.638 -0.265 -13.312 1.00 38.78 267 ARG A C 1
ATOM 1999 O O . ARG A 1 267 ? -22.453 0.651 -13.221 1.00 38.78 267 ARG A O 1
ATOM 2006 N N . SER A 1 268 ? -20.334 -0.109 -13.115 1.00 37.81 268 SER A N 1
ATOM 2007 C CA . SER A 1 268 ? -19.655 1.118 -12.704 1.00 37.81 268 SER A CA 1
ATOM 2008 C C . SER A 1 268 ? -19.596 2.157 -13.827 1.00 37.81 268 SER A C 1
ATOM 2010 O O . SER A 1 268 ? -18.926 1.948 -14.835 1.00 37.81 268 SER A O 1
ATOM 2012 N N . ARG A 1 269 ? -20.221 3.321 -13.620 1.00 39.41 269 ARG A N 1
ATOM 2013 C CA . ARG A 1 269 ? -19.838 4.574 -14.288 1.00 39.41 269 ARG A CA 1
ATOM 2014 C C . ARG A 1 269 ? -18.702 5.205 -13.477 1.00 39.41 269 ARG A C 1
ATOM 2016 O O . ARG A 1 269 ? -18.948 5.773 -12.418 1.00 39.41 269 ARG A O 1
ATOM 2023 N N . ARG A 1 270 ? -17.461 5.075 -13.952 1.00 46.78 270 ARG A N 1
ATOM 2024 C CA . ARG A 1 270 ? -16.329 5.918 -13.538 1.00 46.78 270 ARG A CA 1
ATOM 2025 C C . ARG A 1 270 ? -16.143 6.968 -14.624 1.00 46.78 270 ARG A C 1
ATOM 2027 O O . ARG A 1 270 ? -15.754 6.603 -15.722 1.00 46.78 270 ARG A O 1
ATOM 2034 N N . LEU A 1 271 ? -16.448 8.226 -14.319 1.00 43.97 271 LEU A N 1
ATOM 2035 C CA . LEU A 1 271 ? -15.881 9.418 -14.954 1.00 43.97 271 LEU A CA 1
ATOM 2036 C C . LEU A 1 271 ? -16.271 10.635 -14.098 1.00 43.97 271 LEU A C 1
ATOM 2038 O O . LEU A 1 271 ? -17.437 10.787 -13.743 1.00 43.97 271 LEU A O 1
ATOM 2042 N N . LEU A 1 272 ? -15.268 11.467 -13.794 1.00 43.31 272 LEU A N 1
ATOM 2043 C CA . LEU A 1 272 ? -15.341 12.817 -13.212 1.00 43.31 272 LEU A CA 1
ATOM 2044 C C . LEU A 1 272 ? -15.607 12.947 -11.699 1.00 43.31 272 LEU A C 1
ATOM 2046 O O . LEU A 1 272 ? -16.619 13.488 -11.278 1.00 43.31 272 LEU A O 1
ATOM 2050 N N . LEU A 1 273 ? -14.617 12.576 -10.880 1.00 44.66 273 LEU A N 1
ATOM 2051 C CA . LEU A 1 273 ? -14.296 13.286 -9.630 1.00 44.66 273 LEU A CA 1
ATOM 2052 C C . LEU A 1 273 ? -12.767 13.302 -9.473 1.00 44.66 273 LEU A C 1
ATOM 2054 O O . LEU A 1 273 ? -12.195 12.538 -8.702 1.00 44.66 273 LEU A O 1
ATOM 2058 N N . ALA A 1 274 ? -12.096 14.176 -10.228 1.00 41.34 274 ALA A N 1
ATOM 2059 C CA . ALA A 1 274 ? -10.650 14.434 -10.142 1.00 41.34 274 ALA A CA 1
ATOM 2060 C C . ALA A 1 274 ? -10.269 15.250 -8.883 1.00 41.34 274 ALA A C 1
ATOM 2062 O O . ALA A 1 274 ? -9.429 16.141 -8.913 1.00 41.34 274 ALA A O 1
ATOM 2063 N N . GLY A 1 275 ? -10.923 14.947 -7.765 1.00 46.16 275 GLY A N 1
ATOM 2064 C CA . GLY A 1 275 ? -10.696 15.525 -6.447 1.00 46.16 275 GLY A CA 1
ATOM 2065 C C . GLY A 1 275 ? -10.828 14.409 -5.423 1.00 46.16 275 GLY A C 1
ATOM 2066 O O . GLY A 1 275 ? -11.768 14.396 -4.631 1.00 46.16 275 GLY A O 1
ATOM 2067 N N . GLY A 1 276 ? -9.944 13.414 -5.531 1.00 62.12 276 GLY A N 1
ATOM 2068 C CA . GLY A 1 276 ? -9.935 12.227 -4.684 1.00 62.12 276 GLY A CA 1
ATOM 2069 C C . GLY A 1 276 ? -9.781 12.548 -3.195 1.00 62.12 276 GLY A C 1
ATOM 2070 O O . GLY A 1 276 ? -9.717 13.699 -2.767 1.00 62.12 276 GLY A O 1
ATOM 2071 N N . LEU A 1 277 ? -9.700 11.493 -2.388 1.00 52.50 277 LEU A N 1
ATOM 2072 C CA . LEU A 1 277 ? -9.642 11.497 -0.920 1.00 52.50 277 LEU A CA 1
ATOM 2073 C C . LEU A 1 277 ? -8.722 12.586 -0.320 1.00 52.50 277 LEU A C 1
ATOM 2075 O O . LEU A 1 277 ? -9.073 13.175 0.698 1.00 52.50 277 LEU A O 1
ATOM 2079 N N . ALA A 1 278 ? -7.611 12.920 -0.985 1.00 51.44 278 ALA A N 1
ATOM 2080 C CA . ALA A 1 278 ? -6.711 14.017 -0.619 1.00 51.44 278 ALA A CA 1
ATOM 2081 C C . ALA A 1 278 ? -7.375 15.409 -0.659 1.00 51.44 278 ALA A C 1
ATOM 2083 O O . ALA A 1 278 ? -7.256 16.170 0.299 1.00 51.44 278 ALA A O 1
ATOM 2084 N N . GLY A 1 279 ? -8.138 15.725 -1.710 1.00 60.31 279 GLY A N 1
ATOM 2085 C CA . GLY A 1 279 ? -8.917 16.964 -1.798 1.00 60.31 279 GLY A CA 1
ATOM 2086 C C . GLY A 1 279 ? -10.014 17.026 -0.736 1.00 60.31 279 GLY A C 1
ATOM 2087 O O . GLY A 1 279 ? -10.283 18.085 -0.175 1.00 60.31 279 GLY A O 1
ATOM 2088 N N . LEU A 1 280 ? -10.590 15.875 -0.376 1.00 65.75 280 LEU A N 1
ATOM 2089 C CA . LEU A 1 280 ? -11.572 15.797 0.701 1.00 65.75 280 LEU A CA 1
ATOM 2090 C C . LEU A 1 280 ? -10.942 16.000 2.088 1.00 65.75 280 LEU A C 1
ATOM 2092 O O . LEU A 1 280 ? -11.517 16.696 2.920 1.00 65.75 280 LEU A O 1
ATOM 2096 N N . VAL A 1 281 ? -9.770 15.414 2.341 1.00 66.38 281 VAL A N 1
ATOM 2097 C CA . VAL A 1 281 ? -9.019 15.603 3.592 1.00 66.38 281 VAL A CA 1
ATOM 2098 C C . VAL A 1 281 ? -8.561 17.056 3.720 1.00 66.38 281 VAL A C 1
ATOM 2100 O O . VAL A 1 281 ? -8.773 17.656 4.772 1.00 66.38 281 VAL A O 1
ATOM 2103 N N . ALA A 1 282 ? -8.040 17.655 2.645 1.00 63.16 282 ALA A N 1
ATOM 2104 C CA . ALA A 1 282 ? -7.686 19.072 2.605 1.00 63.16 282 ALA A CA 1
ATOM 2105 C C . ALA A 1 282 ? -8.910 19.969 2.864 1.00 63.16 282 ALA A C 1
ATOM 2107 O O . ALA A 1 282 ? -8.863 20.843 3.725 1.00 63.16 282 ALA A O 1
ATOM 2108 N N . ALA A 1 283 ? -10.043 19.702 2.208 1.00 64.06 283 ALA A N 1
ATOM 2109 C CA . ALA A 1 283 ? -11.280 20.451 2.421 1.00 64.06 283 ALA A CA 1
ATOM 2110 C C . ALA A 1 283 ? -11.809 20.327 3.862 1.00 64.06 283 ALA A C 1
ATOM 2112 O O . ALA A 1 283 ? -12.244 21.317 4.453 1.00 64.06 283 ALA A O 1
ATOM 2113 N N . VAL A 1 284 ? -11.749 19.133 4.464 1.00 72.00 284 VAL A N 1
ATOM 2114 C CA . VAL A 1 284 ? -12.164 18.916 5.860 1.00 72.00 284 VAL A CA 1
ATOM 2115 C C . VAL A 1 284 ? -11.222 19.629 6.834 1.00 72.00 284 VAL A C 1
ATOM 2117 O O . VAL A 1 284 ? -11.705 20.262 7.777 1.00 72.00 284 VAL A O 1
ATOM 2120 N N . ALA A 1 285 ? -9.909 19.587 6.596 1.00 65.81 285 ALA A N 1
ATOM 2121 C CA . ALA A 1 285 ? -8.914 20.292 7.400 1.00 65.81 285 ALA A CA 1
ATOM 2122 C C . ALA A 1 285 ? -9.100 21.819 7.333 1.00 65.81 285 ALA A C 1
ATOM 2124 O O . ALA A 1 285 ? -9.172 22.475 8.374 1.00 65.81 285 ALA A O 1
ATOM 2125 N N . VAL A 1 286 ? -9.294 22.378 6.133 1.00 68.75 286 VAL A N 1
ATOM 2126 C CA . VAL A 1 286 ? -9.569 23.811 5.927 1.00 68.75 286 VAL A CA 1
ATOM 2127 C C . VAL A 1 286 ? -10.881 24.224 6.602 1.00 68.75 286 VAL A C 1
ATOM 2129 O O . VAL A 1 286 ? -10.930 25.231 7.311 1.00 68.75 286 VAL A O 1
ATOM 2132 N N . ALA A 1 287 ? -11.944 23.424 6.477 1.00 68.44 287 ALA A N 1
ATOM 2133 C CA . ALA A 1 287 ? -13.225 23.703 7.127 1.00 68.44 287 ALA A CA 1
ATOM 2134 C C . ALA A 1 287 ? -13.160 23.605 8.665 1.00 68.44 287 ALA A C 1
ATOM 2136 O O . ALA A 1 287 ? -13.903 24.296 9.372 1.00 68.44 287 ALA A O 1
ATOM 2137 N N . ALA A 1 288 ? -12.303 22.739 9.212 1.00 70.44 288 ALA A N 1
ATOM 2138 C CA . ALA A 1 288 ? -12.039 22.670 10.648 1.00 70.44 288 ALA A CA 1
ATOM 2139 C C . ALA A 1 288 ? -11.255 23.903 11.132 1.00 70.44 288 ALA A C 1
ATOM 2141 O O . ALA A 1 288 ? -11.644 24.519 12.128 1.00 70.44 288 ALA A O 1
ATOM 2142 N N . TRP A 1 289 ? -10.230 24.323 10.387 1.00 79.50 289 TRP A N 1
ATOM 2143 C CA . TRP A 1 289 ? -9.438 25.519 10.683 1.00 79.50 289 TRP A CA 1
ATOM 2144 C C . TRP A 1 289 ? -10.288 26.801 10.660 1.00 79.50 289 TRP A C 1
ATOM 2146 O O . TRP A 1 289 ? -10.302 27.551 11.637 1.00 79.50 289 TRP A O 1
ATOM 2156 N N . HIS A 1 290 ? -11.120 26.995 9.631 1.00 64.62 290 HIS A N 1
ATOM 2157 C CA . HIS A 1 290 ? -12.010 28.162 9.528 1.00 64.62 290 HIS A CA 1
ATOM 2158 C C . HIS A 1 290 ? -13.053 28.250 10.652 1.00 64.62 290 HIS A C 1
ATOM 2160 O O . HIS A 1 290 ? -13.511 29.342 10.999 1.00 64.62 290 HIS A O 1
ATOM 2166 N N . ARG A 1 291 ? -13.478 27.110 11.215 1.00 75.88 291 ARG A N 1
ATOM 2167 C CA . ARG A 1 291 ? -14.380 27.087 12.378 1.00 75.88 291 ARG A CA 1
ATOM 2168 C C . ARG A 1 291 ? -13.665 27.483 13.665 1.00 75.88 291 ARG A C 1
ATOM 2170 O O . ARG A 1 291 ? -14.288 28.120 14.507 1.00 75.88 291 ARG A O 1
ATOM 2177 N N . ARG A 1 292 ? -12.378 27.154 13.804 1.00 76.50 292 ARG A N 1
ATOM 2178 C CA . ARG A 1 292 ? -11.545 27.585 14.935 1.00 76.50 292 ARG A CA 1
ATOM 2179 C C . ARG A 1 292 ? -11.265 29.088 14.879 1.00 76.50 292 ARG A C 1
ATOM 2181 O O . ARG A 1 292 ? -11.494 29.763 15.875 1.00 76.50 292 ARG A O 1
ATOM 2188 N N . ALA A 1 293 ? -10.884 29.611 13.712 1.00 68.56 293 ALA A N 1
ATOM 2189 C CA . ALA A 1 293 ? -10.640 31.043 13.512 1.00 68.56 293 ALA A CA 1
ATOM 2190 C C . ALA A 1 293 ? -11.871 31.900 13.872 1.00 68.56 293 ALA A C 1
ATOM 2192 O O . ALA A 1 293 ? -11.750 32.894 14.576 1.00 68.56 293 ALA A O 1
ATOM 2193 N N . ARG A 1 294 ? -13.078 31.452 13.494 1.00 78.19 294 ARG A N 1
ATOM 2194 C CA . ARG A 1 294 ? -14.339 32.142 13.829 1.00 78.19 294 ARG A CA 1
ATOM 2195 C C . ARG A 1 294 ? -14.745 32.082 15.304 1.00 78.19 294 ARG A C 1
ATOM 2197 O O . ARG A 1 294 ? -15.554 32.899 15.730 1.00 78.19 294 ARG A O 1
ATOM 2204 N N . ARG A 1 295 ? -14.251 31.104 16.070 1.00 83.69 295 ARG A N 1
ATOM 2205 C CA . ARG A 1 295 ? -14.471 31.051 17.527 1.00 83.69 295 ARG A CA 1
ATOM 2206 C C . ARG A 1 295 ? -13.495 31.957 18.269 1.00 83.69 295 ARG A C 1
ATOM 2208 O O . ARG A 1 295 ? -13.896 32.569 19.245 1.00 83.69 295 ARG A O 1
ATOM 2215 N N . ALA A 1 296 ? -12.261 32.066 17.781 1.00 79.81 296 ALA A N 1
ATOM 2216 C CA . ALA A 1 296 ? -11.246 32.947 18.353 1.00 79.81 296 ALA A CA 1
ATOM 2217 C C . ALA A 1 296 ? -11.542 34.441 18.128 1.00 79.81 296 ALA A C 1
ATOM 2219 O O . ALA A 1 296 ? -11.071 35.262 18.892 1.00 79.81 296 ALA A O 1
ATOM 2220 N N . SER A 1 297 ? -12.330 34.796 17.109 1.00 73.25 297 SER A N 1
ATOM 2221 C CA . SER A 1 297 ? -12.706 36.187 16.815 1.00 73.25 297 SER A CA 1
ATOM 2222 C C . SER A 1 297 ? -13.992 36.656 17.515 1.00 73.25 297 SER A C 1
ATOM 2224 O O . SER A 1 297 ? -14.533 37.695 17.149 1.00 73.25 297 SER A O 1
ATOM 2226 N N . ARG A 1 298 ? -14.570 35.846 18.411 1.00 83.31 298 ARG A N 1
ATOM 2227 C CA . ARG A 1 298 ? -15.850 36.122 19.097 1.00 83.31 298 ARG A CA 1
ATOM 2228 C C . ARG A 1 298 ? -15.741 36.135 20.625 1.00 83.31 298 ARG A C 1
ATOM 2230 O O . ARG A 1 298 ? -16.764 36.305 21.280 1.00 83.31 298 ARG A O 1
ATOM 2237 N N . GLY A 1 299 ? -14.548 35.910 21.164 1.00 75.50 299 GLY A N 1
ATOM 2238 C CA . GLY A 1 299 ? -14.206 36.127 22.569 1.00 75.50 299 GLY A CA 1
ATOM 2239 C C . GLY A 1 299 ? -13.135 37.196 22.641 1.00 75.50 299 GLY A C 1
ATOM 2240 O O . GLY A 1 299 ? -13.127 37.912 23.657 1.00 75.50 299 GLY A O 1
#

Sequence (299 aa):
MTADPDGRERSGTDHLRQVHDAAAELAWTAEEIRRICARTTATLTAAATRSPWFPSGIHWSLLRALTNRGGLGYAFEGGRFGGPAARLGALAGRSSLATLVAVTSLRLRIAGVLHRNPELAADPVMRRLLDAAGADRDAEAVRAVRALCREKGAIGAIGGIAPVFGEVLAMRALLDENPFNDQTGWSTATGRGSSGHGRDVAHSAGPGREPPPRRSPEISIADLEHRLREARKLIAARLAAYRSRATCSRARRVPDRSALFSAGPRRSRRLLLAGGLAGLVAAVAVAAWHRRARRASRG

pLDDT: mean 74.63, std 17.85, range [33.75, 96.56]

Foldseek 3Di:
DPPDPVVVVVVLVVVLVVLLVLLLVLLVVLVVLLVVLQVVLAVLQVVCVVDVPPDVVVSVVVVCQCPPPVHQHDRQDDDPCSVVSLVVSVVVQTAGNSLVSLLVSLVSQVVSLCSVVVVCVPDPLSVQLSVCLSVVNQVSNLVSLVVLCVVLNPVRSCVSCVSSVLSSQLNNLSNVSDPVSPVSSSCSSNVVPDPPPPPPPPPPPDPDDDDDPPPPPPCDPVNVVVVVVVVVVVVVVVVVVVVVVVVVVVVVDDDDDPDDDDDDDDDDDDDDDPCTPVNVVVVVVVVVVVVVVVVVVPD

Radius of gyration: 24.03 Å; chains: 1; bounding box: 77×62×75 Å

Organism: Streptosporangium roseum (strain ATCC 12428 / DSM 43021 / JCM 3005 / KCTC 9067 / NCIMB 10171 / NRRL 2505 / NI 9100) (NCBI:txid479432)